Protein AF-A0A9P8I4Q7-F1 (afdb_monomer)

Mean predicted aligned error: 5.12 Å

Sequence (206 aa):
MGEQVRAVQLRRPNEGVLHLVLQRAVQRTVLQECYFQVPLQVLRPLYLDDVGTAYVYLLSPCGGVVGGDVYSVTVVVEAGARACLTTPSATKLYATSGAPAQQRLDITLHADAVLEYLPDQMIPFAQAAFHQQITVQLGAGACVLLMEVVAPGRLARGEAFAYGEYDSRLGIENASGGVLVRERTRLRPGWQQLDGPGLFEGYRYL

Radius of gyration: 18.89 Å; Cα contacts (8 Å, |Δi|>4): 568; chains: 1; bounding box: 54×48×54 Å

pLDDT: mean 93.21, std 11.04, range [40.06, 98.88]

Structure (mmCIF, N/CA/C/O backbone):
data_AF-A0A9P8I4Q7-F1
#
_entry.id   AF-A0A9P8I4Q7-F1
#
loop_
_atom_site.group_P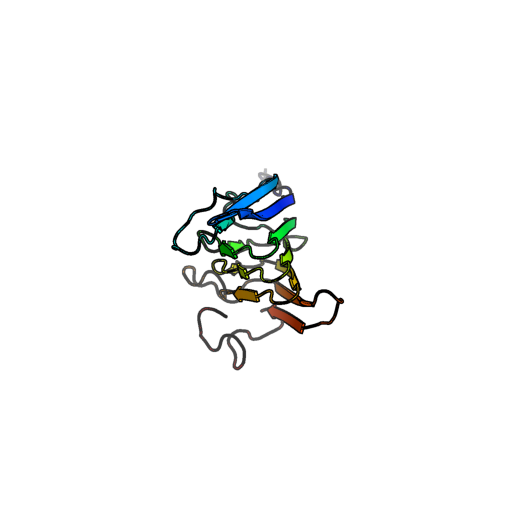DB
_atom_site.id
_atom_site.type_symbol
_atom_site.label_atom_id
_atom_site.label_alt_id
_atom_site.label_comp_id
_atom_site.label_asym_id
_atom_site.label_entity_id
_atom_site.label_seq_id
_atom_site.pdbx_PDB_ins_code
_atom_site.Cartn_x
_atom_site.Cartn_y
_atom_site.Cartn_z
_atom_site.occupancy
_atom_site.B_iso_or_equiv
_atom_site.auth_seq_id
_atom_site.auth_comp_id
_atom_site.auth_asym_id
_atom_site.auth_atom_id
_atom_site.pdbx_PDB_model_num
ATOM 1 N N . MET A 1 1 ? 28.728 27.480 -34.200 1.00 40.06 1 MET A N 1
ATOM 2 C CA . MET A 1 1 ? 28.605 27.934 -32.800 1.00 40.06 1 MET A CA 1
ATOM 3 C C . MET A 1 1 ? 27.472 27.123 -32.193 1.00 40.06 1 MET A C 1
ATOM 5 O O . MET A 1 1 ? 26.332 27.360 -32.554 1.00 40.06 1 MET A O 1
ATOM 9 N N . GLY A 1 2 ? 27.804 26.039 -31.484 1.00 41.69 2 GLY A N 1
ATOM 10 C CA . GLY A 1 2 ? 26.833 25.023 -31.065 1.00 41.69 2 GLY A CA 1
ATOM 11 C C . GLY A 1 2 ? 25.956 25.519 -29.920 1.00 41.69 2 GLY A C 1
ATOM 12 O O . GLY A 1 2 ? 26.480 25.997 -28.915 1.00 41.69 2 GLY A O 1
ATOM 13 N N . GLU A 1 3 ? 24.639 25.411 -30.082 1.00 42.97 3 GLU A N 1
ATOM 14 C CA . GLU A 1 3 ? 23.683 25.612 -28.996 1.00 42.97 3 GLU A CA 1
ATOM 15 C C . GLU A 1 3 ? 23.943 24.577 -27.898 1.00 42.97 3 GLU A C 1
ATOM 17 O O . GLU A 1 3 ? 23.824 23.369 -28.103 1.00 42.97 3 GLU A O 1
ATOM 22 N N . GLN A 1 4 ? 24.325 25.061 -26.717 1.00 47.00 4 GLN A N 1
ATOM 23 C CA . GLN A 1 4 ? 24.331 24.255 -25.507 1.00 47.00 4 GLN A CA 1
ATOM 24 C C . GLN A 1 4 ? 22.885 23.879 -25.178 1.00 47.00 4 GLN A C 1
ATOM 26 O O . GLN A 1 4 ? 22.068 24.735 -24.837 1.00 47.00 4 GLN A O 1
ATOM 31 N N . VAL A 1 5 ? 22.581 22.585 -25.262 1.00 55.03 5 VAL A N 1
ATOM 32 C CA . VAL A 1 5 ? 21.345 22.009 -24.730 1.00 55.03 5 VAL A CA 1
ATOM 33 C C . VAL A 1 5 ? 21.284 22.354 -23.242 1.00 55.03 5 VAL A C 1
ATOM 35 O O . VAL A 1 5 ? 22.110 21.892 -22.453 1.00 55.03 5 VAL A O 1
ATOM 38 N N . ARG A 1 6 ? 20.332 23.210 -22.854 1.00 45.38 6 ARG A N 1
ATOM 39 C CA . ARG A 1 6 ? 20.077 23.537 -21.447 1.00 45.38 6 ARG A CA 1
ATOM 40 C C . ARG A 1 6 ? 19.747 22.248 -20.699 1.00 45.38 6 ARG A C 1
ATOM 42 O O . ARG A 1 6 ? 18.770 21.578 -21.028 1.00 45.38 6 ARG A O 1
ATOM 49 N N . ALA A 1 7 ? 20.541 21.931 -19.679 1.00 51.81 7 ALA A N 1
ATOM 50 C CA . ALA A 1 7 ? 20.203 20.894 -18.717 1.00 51.81 7 ALA A CA 1
ATOM 51 C C . ALA A 1 7 ? 18.824 21.211 -18.119 1.00 51.81 7 ALA A C 1
ATOM 53 O O . ALA A 1 7 ? 18.616 22.279 -17.537 1.00 51.81 7 ALA A O 1
ATOM 54 N N . VAL A 1 8 ? 17.870 20.302 -18.319 1.00 53.47 8 VAL A N 1
ATOM 55 C CA . VAL A 1 8 ? 16.538 20.390 -17.720 1.00 53.47 8 VAL A CA 1
ATOM 56 C C . VAL A 1 8 ? 16.712 20.356 -16.205 1.00 53.47 8 VAL A C 1
ATOM 58 O O . VAL A 1 8 ? 17.411 19.494 -15.672 1.00 53.47 8 VAL A O 1
ATOM 61 N N . GLN A 1 9 ? 16.096 21.308 -15.509 1.00 48.59 9 GLN A N 1
ATOM 62 C CA . GLN A 1 9 ? 16.062 21.326 -14.052 1.00 48.59 9 GLN A CA 1
ATOM 63 C C . GLN A 1 9 ? 15.386 20.033 -13.572 1.00 48.59 9 GLN A C 1
ATOM 65 O O . GLN A 1 9 ? 14.201 19.820 -13.826 1.00 48.59 9 GLN A O 1
ATOM 70 N N . LEU A 1 10 ? 16.148 19.147 -12.924 1.00 60.06 10 LEU A N 1
ATOM 71 C CA . LEU A 1 10 ? 15.609 17.928 -12.325 1.00 60.06 10 LEU A CA 1
ATOM 72 C C . LEU A 1 10 ? 14.543 18.332 -11.293 1.00 60.06 10 LEU A C 1
ATOM 74 O O . LEU A 1 10 ? 14.803 19.168 -10.423 1.00 60.06 10 LEU A O 1
ATOM 78 N N . ARG A 1 11 ? 13.332 17.772 -11.419 1.00 71.56 11 ARG A N 1
ATOM 79 C CA . ARG A 1 11 ? 12.243 17.941 -10.443 1.00 71.56 11 ARG A CA 1
ATOM 80 C C . ARG A 1 11 ? 12.792 17.630 -9.048 1.00 71.56 11 ARG A C 1
ATOM 82 O O . ARG A 1 11 ? 13.443 16.603 -8.868 1.00 71.56 11 ARG A O 1
ATOM 89 N N . ARG A 1 12 ? 12.536 18.503 -8.068 1.00 75.00 12 ARG A N 1
ATOM 90 C CA . 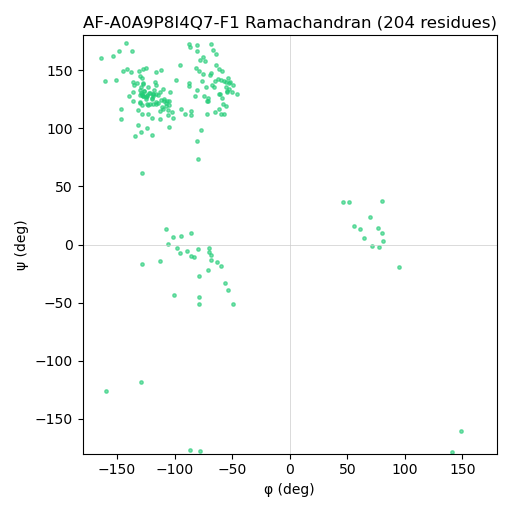ARG A 1 12 ? 12.864 18.192 -6.671 1.00 75.00 12 ARG A CA 1
ATOM 91 C C . ARG A 1 12 ? 11.992 17.022 -6.206 1.00 75.00 12 ARG A C 1
ATOM 93 O O . ARG A 1 12 ? 10.798 17.047 -6.508 1.00 75.00 12 ARG A O 1
ATOM 100 N N . PRO A 1 13 ? 12.559 16.033 -5.502 1.00 81.19 13 PRO A N 1
ATOM 101 C CA . PRO A 1 13 ? 11.767 14.986 -4.884 1.00 81.19 13 PRO A CA 1
ATOM 102 C C . PRO A 1 13 ? 10.644 15.552 -4.023 1.00 81.19 13 PRO A C 1
ATOM 104 O O . PRO A 1 13 ? 10.834 16.545 -3.318 1.00 81.19 13 PRO A O 1
ATOM 107 N N . ASN A 1 14 ? 9.481 14.920 -4.094 1.00 87.62 14 ASN A N 1
ATOM 108 C CA . ASN A 1 14 ? 8.361 15.237 -3.230 1.00 87.62 14 ASN A CA 1
ATOM 109 C C . ASN A 1 14 ? 8.452 14.437 -1.932 1.00 87.62 14 ASN A C 1
ATOM 111 O O . ASN A 1 14 ? 8.676 13.227 -1.959 1.00 87.62 14 ASN A O 1
ATOM 115 N N . GLU A 1 15 ? 8.147 15.098 -0.823 1.00 93.44 15 GLU A N 1
ATOM 116 C CA . GLU A 1 15 ? 7.864 14.447 0.452 1.00 93.44 15 GLU A CA 1
ATOM 117 C C . GLU A 1 15 ? 6.361 14.517 0.705 1.00 93.44 15 GLU A C 1
ATOM 119 O O . GLU A 1 15 ? 5.793 15.604 0.821 1.00 93.44 15 GLU A O 1
ATOM 124 N N . GLY A 1 16 ? 5.710 13.359 0.736 1.00 94.69 16 GLY A N 1
ATOM 125 C CA . GLY A 1 16 ? 4.277 13.233 0.981 1.00 94.69 16 GLY A CA 1
ATOM 126 C C . GLY A 1 16 ? 4.029 12.597 2.337 1.00 94.69 16 GLY A C 1
ATOM 127 O O . GLY A 1 16 ? 4.637 11.578 2.658 1.00 94.69 16 GLY A O 1
ATOM 128 N N . VAL A 1 17 ? 3.112 13.162 3.116 1.00 96.88 17 VAL A N 1
ATOM 129 C CA . VAL A 1 17 ? 2.713 12.600 4.412 1.00 96.88 17 VAL A CA 1
ATOM 130 C C . VAL A 1 17 ? 1.203 12.470 4.443 1.00 96.88 17 VAL A C 1
ATOM 132 O O . VAL A 1 17 ? 0.500 13.370 3.994 1.00 96.88 17 VAL A O 1
ATOM 135 N N . LEU A 1 18 ? 0.697 11.364 4.967 1.00 97.50 18 LEU A N 1
ATOM 136 C CA . LEU A 1 18 ? -0.720 11.158 5.205 1.00 97.50 18 LEU A CA 1
ATOM 137 C C . LEU A 1 18 ? -0.903 10.462 6.547 1.00 97.50 18 LEU A C 1
ATOM 139 O O . LEU A 1 18 ? -0.303 9.422 6.783 1.00 97.50 18 LEU A O 1
ATOM 143 N N . HIS A 1 19 ? -1.738 11.022 7.410 1.00 98.44 19 HIS A N 1
ATOM 144 C CA . HIS A 1 19 ? -2.085 10.447 8.699 1.00 98.44 19 HIS A CA 1
ATOM 145 C C . HIS A 1 19 ? -3.602 10.443 8.855 1.00 98.44 19 HIS A C 1
ATOM 147 O O . HIS A 1 19 ? -4.240 11.496 8.761 1.00 98.44 19 HIS A O 1
ATOM 153 N N . LEU A 1 20 ? -4.167 9.257 9.068 1.00 98.56 20 LEU A N 1
ATOM 154 C CA . LEU A 1 20 ? -5.601 9.031 9.187 1.00 98.56 20 LEU A CA 1
ATOM 155 C C . LEU A 1 20 ? -5.903 8.286 10.485 1.00 98.56 20 LEU A C 1
ATOM 157 O O . LEU A 1 20 ? -5.307 7.240 10.738 1.00 98.56 20 LEU A O 1
ATOM 161 N N . VAL A 1 21 ? -6.887 8.774 11.238 1.00 98.75 21 VAL A N 1
ATOM 162 C CA . VAL A 1 21 ? -7.496 8.044 12.358 1.00 98.75 21 VAL A CA 1
ATOM 163 C C . VAL A 1 21 ? -8.973 7.843 12.051 1.00 98.75 21 VAL A C 1
ATOM 165 O O . VAL A 1 21 ? -9.721 8.800 11.838 1.00 98.75 21 VAL A O 1
ATOM 168 N N . LEU A 1 22 ? -9.392 6.584 11.998 1.00 98.75 22 LEU A N 1
ATOM 169 C CA . LEU A 1 22 ? -10.743 6.150 11.662 1.00 98.75 22 LEU A CA 1
ATOM 170 C C . LEU A 1 22 ? -11.405 5.578 12.911 1.00 98.75 22 LEU A C 1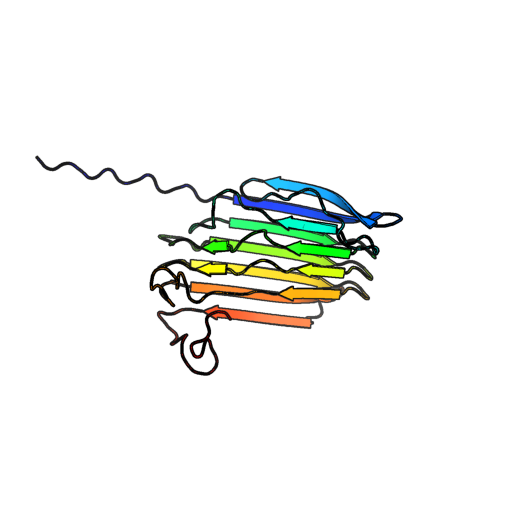
ATOM 172 O O . LEU A 1 22 ? -10.953 4.571 13.448 1.00 98.75 22 LEU A O 1
ATOM 176 N N . GLN A 1 23 ? -12.498 6.197 13.353 1.00 98.62 23 GLN A N 1
ATOM 177 C CA . GLN A 1 23 ? -13.159 5.854 14.610 1.00 98.62 23 GLN A CA 1
ATOM 178 C C . GLN A 1 23 ? -14.577 5.347 14.398 1.00 98.62 23 GLN A C 1
ATOM 180 O O . GLN A 1 23 ? -15.325 5.892 13.588 1.00 98.62 23 GLN A O 1
ATOM 185 N N . ARG A 1 24 ? -14.988 4.324 15.156 1.00 97.94 24 ARG A N 1
ATOM 186 C CA . ARG A 1 24 ? -16.385 3.887 15.188 1.00 97.94 24 ARG A CA 1
ATOM 187 C C . ARG A 1 24 ? -17.230 4.916 15.945 1.00 97.94 24 ARG A C 1
ATOM 189 O O . ARG A 1 24 ? -17.107 5.063 17.156 1.00 97.94 24 ARG A O 1
ATOM 196 N N . ALA A 1 25 ? -18.111 5.605 15.228 1.00 95.38 25 ALA A N 1
ATOM 197 C CA . ALA A 1 25 ? -19.240 6.321 15.813 1.00 95.38 25 ALA A CA 1
ATOM 198 C C . ALA A 1 25 ? -20.443 5.368 15.965 1.00 95.38 25 ALA A C 1
ATOM 200 O O . ALA A 1 25 ? -20.360 4.186 15.635 1.00 95.38 25 ALA A O 1
ATOM 201 N N . VAL A 1 26 ? -21.587 5.880 16.433 1.00 91.50 26 VAL A N 1
ATOM 202 C CA . VAL A 1 26 ? -22.774 5.065 16.771 1.00 91.50 26 VAL A CA 1
ATOM 203 C C . VAL A 1 26 ? -23.160 4.088 15.649 1.00 91.50 26 VAL A C 1
ATOM 205 O O . VAL A 1 26 ? -23.296 2.892 15.890 1.00 91.50 26 VAL A O 1
ATOM 208 N N . GLN A 1 27 ? -23.298 4.575 14.412 1.00 92.88 27 GLN A N 1
ATOM 209 C CA . GLN A 1 27 ? -23.776 3.756 13.288 1.00 92.88 27 GLN A CA 1
ATOM 210 C C . GLN A 1 27 ? -22.735 3.489 12.197 1.00 92.88 27 GLN A C 1
ATOM 212 O O . GLN A 1 27 ? -22.941 2.603 11.374 1.00 92.88 27 GLN A O 1
ATOM 217 N N . ARG A 1 28 ? -21.616 4.217 12.181 1.00 97.25 28 ARG A N 1
ATOM 218 C CA . ARG A 1 28 ? -20.612 4.129 11.113 1.00 97.25 28 ARG A CA 1
ATOM 219 C C . ARG A 1 28 ? -19.231 4.510 11.604 1.00 97.25 28 ARG A C 1
ATOM 221 O O . ARG A 1 28 ? -19.100 5.188 12.620 1.00 97.25 28 ARG A O 1
ATOM 228 N N . THR A 1 29 ? -18.212 4.125 10.860 1.00 98.56 29 THR A N 1
ATOM 229 C CA . THR A 1 29 ? -16.865 4.653 11.036 1.00 98.56 29 THR A CA 1
ATOM 230 C C . THR A 1 29 ? -16.769 6.054 10.451 1.00 98.56 29 THR A C 1
ATOM 232 O O . THR A 1 29 ? -17.365 6.340 9.425 1.00 98.56 29 THR A O 1
ATOM 235 N N . VAL A 1 30 ? -16.051 6.954 11.105 1.00 98.12 30 VAL A N 1
ATOM 236 C CA . VAL A 1 30 ? -15.817 8.322 10.638 1.00 98.12 30 VAL A CA 1
ATOM 237 C C . VAL A 1 30 ? -14.321 8.591 10.576 1.00 98.12 30 VAL A C 1
ATOM 239 O O . VAL A 1 30 ? -13.549 8.004 11.332 1.00 98.12 30 VAL A O 1
ATOM 242 N N . LEU A 1 31 ? -13.912 9.485 9.677 1.00 97.69 31 LEU A N 1
ATOM 243 C CA . LEU A 1 31 ? -12.550 10.009 9.653 1.00 97.69 31 LEU A CA 1
ATOM 244 C C . LEU A 1 31 ? -12.421 11.053 10.767 1.00 97.69 31 LEU A C 1
ATOM 246 O O . LEU A 1 31 ? -12.889 12.180 10.609 1.00 97.69 31 LEU A O 1
ATOM 250 N N . GLN A 1 32 ? -11.867 10.629 11.899 1.00 97.56 32 GLN A N 1
ATOM 251 C CA . GLN A 1 32 ? -11.739 11.425 13.117 1.00 97.56 32 GLN A CA 1
ATOM 252 C C . GLN A 1 32 ? -10.571 12.406 13.011 1.00 97.56 32 GLN A C 1
ATOM 254 O O . GLN A 1 32 ? -10.728 13.588 13.311 1.00 97.56 32 GLN A O 1
ATOM 259 N N . GLU A 1 33 ? -9.424 11.930 12.526 1.00 97.81 33 GLU A N 1
ATOM 260 C CA . GLU A 1 33 ? -8.248 12.761 12.273 1.00 97.81 33 GLU A CA 1
ATOM 261 C C . GLU A 1 33 ? -7.763 12.560 10.843 1.00 97.81 33 GLU A C 1
ATOM 263 O O . GLU A 1 33 ? -7.746 11.445 10.320 1.00 97.81 33 GLU A O 1
ATOM 268 N N . CYS A 1 34 ? -7.382 13.661 10.204 1.00 97.38 34 CYS A N 1
ATOM 269 C CA . CYS A 1 34 ? -6.845 13.665 8.856 1.00 97.38 34 CYS A CA 1
ATOM 270 C C . CYS A 1 34 ? -5.812 14.778 8.738 1.00 97.38 34 CYS A C 1
ATOM 272 O O . CYS A 1 34 ? -6.160 15.959 8.670 1.00 97.38 34 CYS A O 1
ATOM 274 N N . TYR A 1 35 ? -4.548 14.392 8.663 1.00 97.06 35 TYR A N 1
ATOM 275 C CA . TYR A 1 35 ? -3.457 15.280 8.299 1.00 97.06 35 TYR A CA 1
ATOM 276 C C . TYR A 1 35 ? -2.851 14.801 6.989 1.00 97.06 35 TYR A C 1
ATOM 278 O O . TYR A 1 35 ? -2.633 13.606 6.801 1.00 97.06 35 TYR A O 1
ATOM 286 N N . PHE A 1 36 ? -2.559 15.726 6.082 1.00 95.38 36 PHE A N 1
ATOM 287 C CA . PHE A 1 36 ? -1.830 15.393 4.872 1.00 95.38 36 PHE A CA 1
ATOM 288 C C . PHE A 1 36 ? -0.896 16.520 4.441 1.00 95.38 36 PHE A C 1
ATOM 290 O O . PHE A 1 36 ? -1.181 17.704 4.620 1.00 95.38 36 PHE A O 1
ATOM 297 N N . GLN A 1 37 ? 0.201 16.120 3.814 1.00 94.19 37 GLN A N 1
ATOM 298 C CA . GLN A 1 37 ? 1.123 16.962 3.079 1.00 94.19 37 GLN A CA 1
ATOM 299 C C . GLN A 1 37 ? 1.137 16.490 1.627 1.00 94.19 37 GLN A C 1
ATOM 301 O O . GLN A 1 37 ? 1.323 15.303 1.337 1.00 94.19 37 GLN A O 1
ATOM 306 N N . VAL A 1 38 ? 0.963 17.443 0.711 1.00 89.75 38 VAL A N 1
ATOM 307 C CA . VAL A 1 38 ? 0.998 17.172 -0.726 1.00 89.75 38 VAL A CA 1
ATOM 308 C C . VAL A 1 38 ? 2.313 16.482 -1.112 1.00 89.75 38 VAL A C 1
ATOM 310 O O . VAL A 1 38 ? 3.367 16.861 -0.614 1.00 89.75 38 VAL A O 1
ATOM 313 N N . PRO A 1 39 ? 2.275 15.488 -2.009 1.00 91.81 39 PRO A N 1
ATOM 314 C CA . PRO A 1 39 ? 1.173 15.199 -2.923 1.00 91.81 39 PRO A CA 1
ATOM 315 C C . PRO A 1 39 ? 0.095 14.256 -2.380 1.00 91.81 39 PRO A C 1
ATOM 317 O O . PRO A 1 39 ? -0.913 14.087 -3.053 1.00 91.81 39 PRO A O 1
ATOM 320 N N . LEU A 1 40 ? 0.253 13.667 -1.196 1.00 94.31 40 LEU A N 1
ATOM 321 C CA . LEU A 1 40 ? -0.763 12.758 -0.666 1.00 94.31 40 LEU A CA 1
ATOM 322 C C . LEU A 1 40 ? -1.999 13.526 -0.199 1.00 94.31 40 LEU A C 1
ATOM 324 O O . LEU A 1 40 ? -1.886 14.561 0.457 1.00 94.31 40 LEU A O 1
ATOM 328 N N . GLN A 1 41 ? -3.178 13.022 -0.553 1.00 94.06 41 GLN A N 1
ATOM 329 C CA . GLN A 1 41 ? -4.475 13.560 -0.141 1.00 94.06 41 GLN A CA 1
ATOM 330 C C . GLN A 1 41 ? -5.506 12.432 -0.028 1.00 94.06 41 GLN A C 1
ATOM 332 O O . GLN A 1 41 ? -5.298 11.331 -0.542 1.00 94.06 41 GLN A O 1
ATOM 337 N N . VAL A 1 42 ? -6.644 12.727 0.600 1.00 95.12 42 VAL A N 1
ATOM 338 C CA . VAL A 1 42 ? -7.797 11.823 0.673 1.00 95.12 42 VAL A CA 1
ATOM 339 C C . VAL A 1 42 ? -9.088 12.528 0.300 1.00 95.12 42 VAL A C 1
ATOM 341 O O . VAL A 1 42 ? -9.256 13.724 0.544 1.00 95.12 42 VAL A O 1
ATOM 344 N N . LEU A 1 43 ? -10.025 11.772 -0.268 1.00 92.56 43 LEU A N 1
ATOM 345 C CA . LEU A 1 43 ? -11.414 12.213 -0.367 1.00 92.56 43 LEU A CA 1
ATOM 346 C C . LEU A 1 43 ? -12.133 12.032 0.969 1.00 92.56 43 LEU A C 1
ATOM 348 O O . LEU A 1 43 ? -11.745 11.220 1.811 1.00 92.56 43 LEU A O 1
ATOM 352 N N . ARG A 1 44 ? -13.231 12.775 1.144 1.00 93.25 44 ARG A N 1
ATOM 353 C CA . ARG A 1 44 ? -14.155 12.516 2.251 1.00 93.25 44 ARG A CA 1
ATOM 354 C C . ARG A 1 44 ? -14.647 11.063 2.178 1.00 93.25 44 ARG A C 1
ATOM 356 O O . ARG A 1 44 ? -14.932 10.608 1.069 1.00 93.25 44 ARG A O 1
ATOM 363 N N . PRO A 1 45 ? -14.793 10.370 3.323 1.00 97.06 45 PRO A N 1
ATOM 364 C CA . PRO A 1 45 ? -15.291 9.0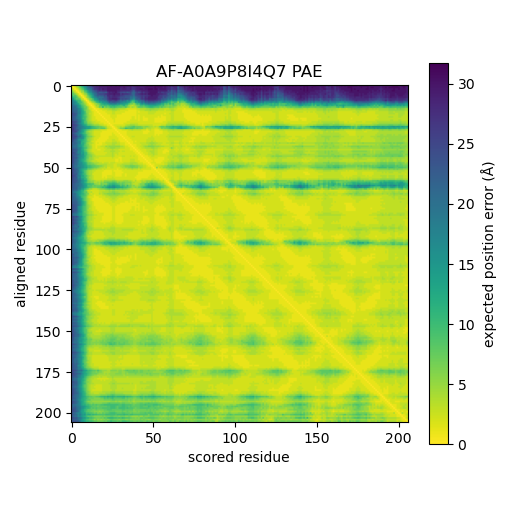04 3.331 1.00 97.06 45 PRO A CA 1
ATOM 365 C C . PRO A 1 45 ? -16.651 8.879 2.645 1.00 97.06 45 PRO A C 1
ATOM 367 O O . PRO A 1 45 ? -17.559 9.678 2.902 1.00 97.06 45 PRO A O 1
ATOM 370 N N . LEU A 1 46 ? -16.786 7.855 1.810 1.00 97.56 46 LEU A N 1
ATOM 371 C CA . LEU A 1 46 ? -18.061 7.402 1.266 1.00 97.56 46 LEU A CA 1
ATOM 372 C C . LEU A 1 46 ? -18.600 6.254 2.126 1.00 97.56 46 LEU A C 1
ATOM 374 O O . LEU A 1 46 ? -17.834 5.541 2.771 1.00 97.56 46 LEU A O 1
ATOM 378 N N . TYR A 1 47 ? -19.918 6.077 2.125 1.00 97.19 47 TYR A N 1
ATOM 379 C CA . TYR A 1 47 ? -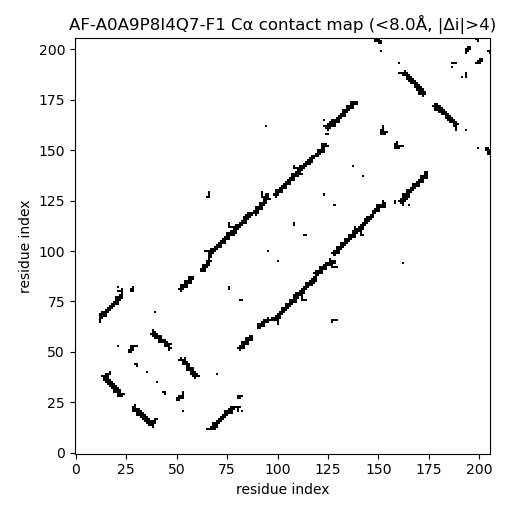20.607 5.014 2.858 1.00 97.19 47 TYR A CA 1
ATOM 380 C C . TYR A 1 47 ? -21.439 4.231 1.855 1.00 97.19 47 TYR A C 1
ATOM 382 O O . TYR A 1 47 ? -22.477 4.715 1.405 1.00 97.19 47 TYR A O 1
ATOM 390 N N . LEU A 1 48 ? -20.912 3.083 1.436 1.00 95.56 48 LEU A N 1
ATOM 391 C CA . LEU A 1 48 ? -21.456 2.289 0.330 1.00 95.56 48 LEU A CA 1
ATOM 392 C C . LEU A 1 48 ? -22.183 1.024 0.811 1.00 95.56 48 LEU A C 1
ATOM 394 O O . LEU A 1 48 ? -22.682 0.259 -0.008 1.00 95.56 48 LEU A O 1
ATOM 398 N N . ASP A 1 49 ? -22.241 0.813 2.126 1.00 94.94 49 ASP A N 1
ATOM 399 C CA . ASP A 1 49 ? -22.886 -0.326 2.770 1.00 94.94 49 ASP A CA 1
ATOM 400 C C . ASP A 1 49 ? -23.709 0.101 3.995 1.00 94.94 49 ASP A C 1
ATOM 402 O O . ASP A 1 49 ? -23.574 1.213 4.512 1.00 94.94 49 ASP A O 1
ATOM 406 N N . ASP A 1 50 ? -24.548 -0.818 4.474 1.00 93.31 50 ASP A N 1
ATOM 407 C CA . ASP A 1 50 ? -25.439 -0.593 5.618 1.00 93.31 50 ASP A CA 1
ATOM 408 C C . ASP A 1 50 ? -24.749 -0.798 6.979 1.00 93.31 50 ASP A C 1
ATOM 410 O O . ASP A 1 50 ? -25.302 -0.455 8.024 1.00 93.31 50 ASP A O 1
ATOM 414 N N . VAL A 1 51 ? -23.532 -1.357 6.998 1.00 92.50 51 VAL A N 1
ATOM 415 C CA . VAL A 1 51 ? -22.760 -1.590 8.237 1.00 92.50 51 VAL A CA 1
ATOM 416 C C . VAL A 1 51 ? -21.939 -0.365 8.656 1.00 92.50 51 VAL A C 1
ATOM 418 O O . VAL A 1 51 ? -21.413 -0.302 9.778 1.00 92.50 51 VAL A O 1
ATOM 421 N N . GLY A 1 52 ? -21.867 0.638 7.779 1.00 96.69 52 GLY A N 1
ATOM 422 C CA . GLY A 1 52 ? -21.239 1.921 8.037 1.00 96.69 52 GLY A CA 1
ATOM 423 C C . GLY A 1 52 ? -19.720 1.877 7.902 1.00 96.69 52 GLY A C 1
ATOM 424 O O . GLY A 1 52 ? -19.030 2.525 8.691 1.00 96.69 52 GLY A O 1
ATOM 425 N N . THR A 1 53 ? -19.195 1.119 6.939 1.00 98.19 53 THR A N 1
ATOM 426 C CA . THR A 1 53 ? -17.768 1.138 6.583 1.00 98.19 53 THR A CA 1
ATOM 427 C C . THR A 1 53 ? -17.401 2.485 5.961 1.00 98.19 53 THR A C 1
ATOM 429 O O . THR A 1 53 ? -18.134 3.019 5.126 1.00 98.19 53 THR A O 1
ATOM 432 N N . ALA A 1 54 ? -16.255 3.044 6.349 1.00 98.50 54 ALA A N 1
ATOM 433 C CA . ALA A 1 54 ? -15.707 4.241 5.717 1.00 98.50 54 ALA A CA 1
ATOM 434 C C . ALA A 1 54 ? -14.865 3.862 4.487 1.00 98.50 54 ALA A C 1
ATOM 436 O O . ALA A 1 54 ? -13.782 3.299 4.635 1.00 98.50 54 ALA A O 1
ATOM 437 N N . TYR A 1 55 ? -15.332 4.198 3.283 1.00 98.31 55 TYR A N 1
ATOM 438 C CA . TYR A 1 55 ? -14.580 4.013 2.038 1.00 98.31 55 TYR A CA 1
ATOM 439 C C . TYR A 1 55 ? -13.763 5.275 1.747 1.00 98.31 55 TYR A C 1
ATOM 441 O O . TYR A 1 55 ? -14.327 6.341 1.485 1.00 98.31 55 TYR A O 1
ATOM 449 N N . VAL A 1 56 ? -12.438 5.173 1.823 1.00 97.81 56 VAL A N 1
ATOM 450 C CA . VAL A 1 56 ? -11.494 6.290 1.711 1.00 97.81 56 VAL A CA 1
ATOM 451 C C . VAL A 1 56 ? -10.614 6.101 0.480 1.00 97.81 56 VAL A C 1
ATOM 453 O O . VAL A 1 56 ? -9.900 5.111 0.348 1.00 97.81 56 VAL A O 1
ATOM 456 N N . TYR A 1 57 ? -10.637 7.092 -0.410 1.00 96.50 57 TYR A N 1
ATOM 457 C CA . TYR A 1 57 ? -9.799 7.106 -1.606 1.00 96.50 57 TYR A CA 1
ATOM 458 C C . TYR A 1 57 ? -8.513 7.880 -1.331 1.00 96.50 57 TYR A C 1
ATOM 460 O O . TYR A 1 57 ? -8.562 9.087 -1.081 1.00 96.50 57 TYR A O 1
ATOM 468 N N . LEU A 1 58 ? -7.380 7.182 -1.399 1.00 94.00 58 LEU A N 1
ATOM 469 C CA . LEU A 1 58 ? -6.036 7.745 -1.345 1.00 94.00 58 LEU A CA 1
ATOM 470 C C . LEU A 1 58 ? -5.658 8.302 -2.722 1.00 94.00 58 LEU A C 1
ATOM 472 O O . LEU A 1 58 ? -5.841 7.647 -3.750 1.00 94.00 58 LEU A O 1
ATOM 476 N N . LEU A 1 59 ? -5.129 9.523 -2.748 1.00 90.62 59 LEU A N 1
ATOM 477 C CA . LEU A 1 59 ? -4.857 10.268 -3.972 1.00 90.62 59 LEU A CA 1
ATOM 478 C C . LEU A 1 59 ? -3.434 10.822 -3.990 1.00 90.62 59 LEU A C 1
ATOM 480 O O . LEU A 1 59 ? -2.930 11.309 -2.979 1.00 90.62 59 LEU A O 1
ATOM 484 N N . SER A 1 60 ? -2.841 10.848 -5.185 1.00 86.00 60 SER A N 1
ATOM 485 C CA . SER A 1 60 ? -1.689 11.689 -5.515 1.00 86.00 60 SER A CA 1
ATOM 486 C C . SER A 1 60 ? -1.965 12.406 -6.844 1.00 86.00 60 SER A C 1
ATOM 488 O O . SER A 1 60 ? -1.874 11.791 -7.912 1.00 86.00 60 SER A O 1
ATOM 490 N N . PRO A 1 61 ? -2.317 13.706 -6.831 1.00 79.25 61 PRO A N 1
ATOM 491 C CA . PRO A 1 61 ? -2.684 14.441 -8.038 1.00 79.25 61 PRO A CA 1
ATOM 492 C C . PRO A 1 61 ? -1.483 14.698 -8.963 1.00 79.25 61 PRO A C 1
ATOM 494 O O . PRO A 1 61 ? -1.663 15.161 -10.085 1.00 79.25 61 PRO A O 1
ATOM 497 N N . CYS A 1 62 ? -0.257 14.362 -8.542 1.00 75.06 62 CYS A N 1
ATOM 498 C CA . CYS A 1 62 ? 0.953 14.500 -9.356 1.00 75.06 62 CYS A CA 1
ATOM 499 C C . CYS A 1 62 ? 1.040 13.519 -10.538 1.00 75.06 62 CYS A C 1
ATOM 501 O O . CYS A 1 62 ? 1.988 13.596 -11.317 1.00 75.06 62 CYS A O 1
ATOM 503 N N . GLY A 1 63 ? 0.075 12.608 -10.703 1.00 77.44 63 GLY A N 1
ATOM 504 C CA . GLY A 1 63 ? 0.006 11.718 -11.866 1.00 77.44 63 GLY A CA 1
ATOM 505 C C . GLY A 1 63 ? 0.997 10.549 -11.832 1.00 77.44 63 GLY A C 1
ATOM 506 O O . GLY A 1 63 ? 1.205 9.909 -12.866 1.00 77.44 63 GLY A O 1
ATOM 507 N N . GLY A 1 64 ? 1.597 10.280 -10.668 1.00 89.62 64 GLY A N 1
ATOM 508 C CA . GLY A 1 64 ? 2.448 9.131 -10.349 1.00 89.62 64 GLY A CA 1
ATOM 509 C C . GLY A 1 64 ? 3.646 9.505 -9.470 1.00 89.62 64 GLY A C 1
ATOM 510 O O . GLY A 1 64 ? 3.797 10.658 -9.066 1.00 89.62 64 GLY A O 1
ATOM 511 N N . VAL A 1 65 ? 4.480 8.512 -9.175 1.00 94.06 65 VAL A N 1
ATOM 512 C CA . VAL A 1 65 ? 5.634 8.604 -8.271 1.00 94.06 65 VAL A CA 1
ATOM 513 C C . VAL A 1 65 ? 6.915 8.669 -9.092 1.00 94.06 65 VAL A C 1
ATOM 515 O O . VAL A 1 65 ? 7.098 7.864 -10.005 1.00 94.06 65 VAL A O 1
ATOM 518 N N . VAL A 1 66 ? 7.801 9.618 -8.799 1.00 93.56 66 VAL A N 1
ATOM 519 C CA . VAL A 1 66 ? 9.066 9.801 -9.534 1.00 93.56 66 VAL A CA 1
ATOM 520 C C . VAL A 1 66 ? 10.244 9.452 -8.633 1.00 93.56 66 VAL A C 1
ATOM 522 O O . VAL A 1 66 ? 10.159 9.625 -7.420 1.00 93.56 66 VAL A O 1
ATOM 525 N N . GLY A 1 67 ? 11.347 8.980 -9.223 1.00 93.25 67 GLY A N 1
ATOM 526 C CA . GLY A 1 67 ? 12.575 8.666 -8.495 1.00 93.25 67 GLY A CA 1
ATOM 527 C C . GLY A 1 67 ? 12.987 9.762 -7.506 1.00 93.25 67 GLY A C 1
ATOM 528 O O . GLY A 1 67 ? 13.062 10.939 -7.861 1.00 93.25 67 GLY A O 1
ATOM 529 N N . GLY A 1 68 ? 13.244 9.347 -6.268 1.00 94.06 68 GLY A N 1
ATOM 530 C CA . GLY A 1 68 ? 13.587 10.201 -5.138 1.00 94.06 68 GLY A CA 1
ATOM 531 C C . GLY A 1 68 ? 12.401 10.597 -4.258 1.00 94.06 68 GLY A C 1
ATOM 532 O O . GLY A 1 68 ? 12.650 10.979 -3.120 1.00 94.06 68 GLY A O 1
ATOM 533 N N . ASP A 1 69 ? 11.151 10.506 -4.735 1.00 95.25 69 ASP A N 1
ATOM 534 C CA . ASP A 1 69 ? 9.968 10.823 -3.920 1.00 95.25 69 ASP A CA 1
ATOM 535 C C . ASP A 1 69 ? 9.901 9.921 -2.676 1.00 95.25 69 ASP A C 1
ATOM 537 O O . ASP A 1 69 ? 10.193 8.727 -2.758 1.00 95.25 69 ASP A O 1
ATOM 541 N N . VAL A 1 70 ? 9.486 10.481 -1.538 1.00 96.06 70 VAL A N 1
ATOM 542 C CA . VAL A 1 70 ? 9.359 9.764 -0.260 1.00 96.06 70 VAL A CA 1
ATOM 543 C C . VAL A 1 70 ? 7.975 10.000 0.322 1.00 96.06 70 VAL A C 1
ATOM 545 O O . VAL A 1 70 ? 7.640 11.113 0.727 1.00 96.06 70 VAL A O 1
ATOM 548 N N . TYR A 1 71 ? 7.160 8.950 0.369 1.00 96.94 71 TYR A N 1
ATOM 549 C CA . TYR A 1 71 ? 5.785 8.996 0.859 1.00 96.94 71 TYR A CA 1
ATOM 550 C C . TYR A 1 71 ? 5.643 8.196 2.152 1.00 96.94 71 TYR A C 1
ATOM 552 O O . TYR A 1 71 ? 6.085 7.053 2.231 1.00 96.94 71 TYR A O 1
ATOM 560 N N . SER A 1 72 ? 5.015 8.795 3.161 1.00 97.75 72 SER A N 1
ATOM 561 C CA . SER A 1 72 ? 4.721 8.162 4.449 1.00 97.75 72 SER A CA 1
ATOM 562 C C . SER A 1 72 ? 3.226 8.225 4.726 1.00 97.75 72 SER A C 1
ATOM 564 O O . SER A 1 72 ? 2.646 9.307 4.793 1.00 97.75 72 SER A O 1
ATOM 566 N N . VAL A 1 73 ? 2.603 7.063 4.880 1.00 98.12 73 VAL A N 1
ATOM 567 C CA . VAL A 1 73 ? 1.177 6.904 5.143 1.00 98.12 73 VAL A CA 1
ATOM 568 C C . VAL A 1 73 ? 1.011 6.183 6.472 1.00 98.12 73 VAL A C 1
ATOM 570 O O . VAL A 1 73 ? 1.530 5.088 6.659 1.00 98.12 73 VAL A O 1
ATOM 573 N N . THR A 1 74 ? 0.263 6.781 7.387 1.00 98.75 74 THR A N 1
ATOM 574 C CA . THR A 1 74 ? -0.119 6.187 8.663 1.00 98.75 74 THR A CA 1
ATOM 575 C C . THR A 1 74 ? -1.632 6.080 8.727 1.00 98.75 74 THR A C 1
ATOM 577 O O . THR A 1 74 ? -2.340 7.065 8.508 1.00 98.75 74 THR A O 1
ATOM 580 N N . VAL A 1 75 ? -2.126 4.887 9.038 1.00 98.75 75 VAL A N 1
ATOM 581 C CA . VAL A 1 75 ? -3.555 4.602 9.160 1.00 98.75 75 VAL A CA 1
ATOM 582 C C . VAL A 1 75 ? -3.803 3.932 10.498 1.00 98.75 75 VAL A C 1
ATOM 584 O O . VAL A 1 75 ? -3.285 2.852 10.765 1.00 98.75 75 VAL A O 1
ATOM 587 N N . VAL A 1 76 ? -4.630 4.553 11.327 1.00 98.88 76 VAL A N 1
ATOM 588 C CA . VAL A 1 76 ? -5.116 3.970 12.575 1.00 98.88 76 VAL A CA 1
ATOM 589 C C . VAL A 1 76 ? -6.604 3.703 12.426 1.00 98.88 76 VAL A C 1
ATOM 591 O O . VAL A 1 76 ? -7.376 4.603 12.093 1.00 98.88 76 VAL A O 1
ATOM 594 N N . VAL A 1 77 ? -7.011 2.460 12.656 1.00 98.88 77 VAL A N 1
ATOM 595 C CA . VAL A 1 77 ? -8.417 2.058 12.697 1.00 98.88 77 VAL A CA 1
ATOM 596 C C . VAL A 1 77 ? -8.730 1.658 14.131 1.00 98.88 77 VAL A C 1
ATOM 598 O O . VAL A 1 77 ? -8.249 0.640 14.632 1.00 98.88 77 VAL A O 1
ATOM 601 N N . GLU A 1 78 ? -9.494 2.510 14.803 1.00 98.81 78 GLU A N 1
ATOM 602 C CA . GLU A 1 78 ? -9.858 2.361 16.210 1.00 98.81 78 GLU A CA 1
ATOM 603 C C . GLU A 1 78 ? -10.767 1.155 16.448 1.00 98.81 78 GLU A C 1
ATOM 605 O O . GLU A 1 78 ? -11.321 0.560 15.520 1.00 98.81 78 GLU A O 1
ATOM 610 N N . ALA A 1 79 ? -10.938 0.800 17.722 1.00 98.50 79 ALA A N 1
ATOM 611 C CA . ALA A 1 79 ? -11.659 -0.405 18.107 1.00 98.50 79 ALA A CA 1
ATOM 612 C C . ALA A 1 79 ? -13.072 -0.468 17.492 1.00 98.50 79 ALA A C 1
ATOM 614 O O . ALA A 1 79 ? -13.836 0.502 17.533 1.00 98.50 79 ALA A O 1
ATOM 615 N N . GLY A 1 80 ? -13.408 -1.616 16.896 1.00 98.31 80 GLY A N 1
ATOM 616 C CA . GLY A 1 80 ? -14.684 -1.866 16.220 1.00 98.31 80 GLY A CA 1
ATOM 617 C C . GLY A 1 80 ? -14.955 -1.017 14.968 1.00 98.31 80 GLY A C 1
ATOM 618 O O . GLY A 1 80 ? -16.062 -1.071 14.421 1.00 98.31 80 GLY A O 1
ATOM 619 N N . ALA A 1 81 ? -14.001 -0.201 14.507 1.00 98.69 81 ALA A N 1
ATOM 620 C CA . ALA A 1 81 ? -14.147 0.569 13.278 1.00 98.69 81 ALA A CA 1
ATOM 621 C C . ALA A 1 81 ? -13.891 -0.303 12.040 1.00 98.69 81 ALA A C 1
ATOM 623 O O . ALA A 1 81 ? -13.116 -1.256 12.072 1.00 98.69 81 ALA A O 1
ATOM 624 N N . ARG A 1 82 ? -14.560 0.033 10.933 1.00 98.69 82 ARG A N 1
ATOM 625 C CA . ARG A 1 82 ? -14.446 -0.658 9.647 1.00 98.69 82 ARG A CA 1
ATOM 626 C C . ARG A 1 82 ? -14.131 0.350 8.552 1.00 98.69 82 ARG A C 1
ATOM 628 O O . ARG A 1 82 ? -14.847 1.346 8.407 1.00 98.69 82 ARG A O 1
ATOM 635 N N . ALA A 1 83 ? -13.088 0.093 7.776 1.00 98.62 83 ALA A N 1
ATOM 636 C CA . ALA A 1 83 ? -12.694 0.962 6.678 1.00 98.62 83 ALA A CA 1
ATOM 637 C C . ALA A 1 83 ? -12.219 0.176 5.456 1.00 98.62 83 ALA A C 1
ATOM 639 O O . ALA A 1 83 ? -11.657 -0.909 5.577 1.00 98.62 83 ALA A O 1
ATOM 640 N N . CYS A 1 84 ? -12.416 0.775 4.288 1.00 98.44 84 CYS A N 1
ATOM 641 C CA . CYS A 1 84 ? -11.849 0.330 3.026 1.00 98.44 84 CYS A CA 1
ATOM 642 C C . CYS A 1 84 ? -11.011 1.475 2.458 1.00 98.44 84 CYS A C 1
ATOM 644 O O . CYS A 1 84 ? -11.517 2.580 2.257 1.00 98.44 84 CYS A O 1
ATOM 646 N N . LEU A 1 85 ? -9.722 1.239 2.248 1.00 98.06 85 LEU A N 1
ATOM 647 C CA . LEU A 1 85 ? -8.783 2.187 1.668 1.00 98.06 85 LEU A CA 1
ATOM 648 C C . LEU A 1 85 ? -8.413 1.704 0.273 1.00 98.06 85 LEU A C 1
ATOM 650 O O . LEU A 1 85 ? -7.909 0.597 0.098 1.00 98.06 85 LEU A O 1
ATOM 654 N N . THR A 1 86 ? -8.632 2.556 -0.719 1.00 97.00 86 THR A N 1
ATOM 655 C CA . THR A 1 86 ? -8.364 2.244 -2.125 1.00 97.00 86 THR A CA 1
ATOM 656 C C . THR A 1 86 ? -7.808 3.469 -2.847 1.00 97.00 86 THR A C 1
ATOM 658 O O . THR A 1 86 ? -7.738 4.560 -2.281 1.00 97.00 86 THR A O 1
ATOM 661 N N . THR A 1 87 ? -7.389 3.313 -4.096 1.00 95.06 87 THR A N 1
ATOM 662 C CA . THR A 1 87 ? -6.986 4.414 -4.977 1.00 95.06 87 THR A CA 1
ATOM 663 C C . THR A 1 87 ? -7.951 4.460 -6.161 1.00 95.06 87 THR A C 1
ATOM 665 O O . THR A 1 87 ? -8.460 3.426 -6.571 1.00 95.06 87 THR A O 1
ATOM 668 N N . PRO A 1 88 ? -8.244 5.633 -6.744 1.00 93.94 88 PRO A N 1
ATOM 669 C CA . PRO A 1 88 ? -9.184 5.724 -7.869 1.00 93.94 88 PRO A CA 1
ATOM 670 C C . PRO A 1 88 ? -8.568 5.325 -9.220 1.00 93.94 88 PRO A C 1
ATOM 672 O O . PRO A 1 88 ? -9.226 5.443 -10.254 1.00 93.94 88 PRO A O 1
ATOM 675 N N . SER A 1 89 ? -7.270 5.022 -9.239 1.00 93.62 89 SER A N 1
ATOM 676 C CA . SER A 1 89 ? -6.530 4.675 -10.445 1.00 93.62 89 SER A CA 1
ATOM 677 C C . SER A 1 89 ? -5.200 4.013 -10.104 1.00 93.62 89 SER A C 1
ATOM 679 O O . SER A 1 89 ? -4.631 4.267 -9.037 1.00 93.62 89 SER A O 1
ATOM 681 N N . ALA A 1 90 ? -4.645 3.302 -11.084 1.00 94.62 90 ALA A N 1
ATOM 682 C CA . ALA A 1 90 ? -3.305 2.734 -11.043 1.00 94.62 90 ALA A CA 1
ATOM 683 C C . ALA A 1 90 ? -2.207 3.757 -10.701 1.00 94.62 90 ALA A C 1
ATOM 685 O O . ALA A 1 90 ? -2.158 4.868 -11.245 1.00 94.62 90 ALA A O 1
ATOM 686 N N . THR A 1 91 ? -1.253 3.334 -9.872 1.00 95.31 91 THR A N 1
ATOM 687 C CA . THR A 1 91 ? -0.085 4.144 -9.511 1.00 95.31 91 THR A CA 1
ATOM 688 C C . THR A 1 91 ? 1.021 3.962 -10.545 1.00 95.31 91 THR A C 1
ATOM 690 O O . THR A 1 91 ? 1.593 2.886 -10.691 1.00 95.31 91 THR A O 1
ATOM 693 N N . LYS A 1 92 ? 1.356 5.028 -11.273 1.00 96.25 92 LYS A N 1
ATOM 694 C CA . LYS A 1 92 ? 2.471 5.031 -12.233 1.00 96.25 92 LYS A CA 1
ATOM 695 C C . LYS A 1 92 ? 3.779 5.278 -11.489 1.00 96.25 92 LYS A C 1
ATOM 697 O O . LYS A 1 92 ? 3.877 6.278 -10.782 1.00 96.25 92 LYS A O 1
ATOM 702 N N . LEU A 1 93 ? 4.778 4.424 -11.689 1.00 97.19 93 LEU A N 1
ATOM 703 C CA . LEU A 1 93 ? 6.124 4.628 -11.150 1.00 97.19 93 LEU A CA 1
ATOM 704 C C . LEU A 1 93 ? 7.032 5.043 -12.308 1.00 97.19 93 LEU A C 1
ATOM 706 O O . LEU A 1 93 ? 7.256 4.266 -13.233 1.00 97.19 93 LEU A O 1
ATOM 710 N N . TYR A 1 94 ? 7.494 6.289 -12.304 1.00 96.12 94 TYR A N 1
ATOM 711 C CA . TYR A 1 94 ? 8.306 6.857 -13.377 1.00 96.12 94 TYR A CA 1
ATOM 712 C C . TYR A 1 94 ? 9.780 6.455 -13.262 1.00 96.12 94 TYR A C 1
ATOM 714 O O . TYR A 1 94 ? 10.237 5.961 -12.233 1.00 96.12 94 TYR A O 1
ATOM 722 N N . ALA A 1 95 ? 10.523 6.701 -14.344 1.00 94.38 95 ALA A N 1
ATOM 723 C CA . ALA A 1 95 ? 11.957 6.459 -14.422 1.00 94.38 95 ALA A CA 1
ATOM 724 C C . ALA A 1 95 ? 12.728 7.150 -13.285 1.00 94.38 95 ALA A C 1
ATOM 726 O O . ALA A 1 95 ? 12.427 8.286 -12.905 1.00 94.38 95 ALA A O 1
ATOM 727 N N . THR A 1 96 ? 13.766 6.473 -12.799 1.00 92.94 96 THR A N 1
ATOM 728 C CA . THR A 1 96 ? 14.625 6.949 -11.718 1.00 92.94 96 THR A CA 1
ATOM 729 C C . THR A 1 96 ? 16.038 7.191 -12.243 1.00 92.94 96 THR A C 1
ATOM 731 O O . THR A 1 96 ? 16.692 6.271 -12.724 1.00 92.94 96 THR A O 1
ATOM 734 N N . SER A 1 97 ? 16.543 8.421 -12.113 1.00 86.69 97 SER A N 1
ATOM 735 C CA . SER A 1 97 ? 17.926 8.788 -12.470 1.00 86.69 97 SER A CA 1
ATOM 736 C C . SER A 1 97 ? 18.868 8.899 -11.260 1.00 86.69 97 SER A C 1
ATOM 738 O O . SER A 1 97 ? 19.998 9.359 -11.402 1.00 86.69 97 SER A O 1
ATOM 740 N N . GLY A 1 98 ? 18.402 8.528 -10.064 1.00 90.44 98 GLY A N 1
ATOM 741 C CA . GLY A 1 98 ? 19.122 8.679 -8.799 1.00 90.44 98 GLY A CA 1
ATOM 742 C C . GLY A 1 98 ? 18.576 7.745 -7.719 1.00 90.44 98 GLY A C 1
ATOM 743 O O . GLY A 1 98 ? 18.491 6.539 -7.933 1.00 90.44 98 GLY A O 1
ATOM 744 N N . ALA A 1 99 ? 18.208 8.296 -6.560 1.00 94.06 99 ALA A N 1
ATOM 745 C CA . ALA A 1 99 ? 17.610 7.512 -5.481 1.00 94.06 99 ALA A CA 1
ATOM 746 C C . ALA A 1 99 ? 16.261 6.894 -5.908 1.00 94.06 99 ALA A C 1
ATOM 748 O O . ALA A 1 99 ? 15.499 7.549 -6.625 1.00 94.06 99 ALA A O 1
ATOM 749 N N . PRO A 1 100 ? 15.941 5.660 -5.474 1.00 97.19 100 PRO A N 1
ATOM 750 C CA . PRO A 1 100 ? 14.629 5.065 -5.703 1.00 97.19 100 PRO A CA 1
ATOM 751 C C . PRO A 1 100 ? 13.537 5.903 -5.037 1.00 97.19 100 PRO A C 1
ATOM 753 O O . PRO A 1 100 ? 13.776 6.563 -4.025 1.00 97.19 100 PRO A O 1
ATOM 756 N N . ALA A 1 101 ? 12.338 5.867 -5.609 1.00 97.12 101 ALA A N 1
ATOM 757 C CA . ALA A 1 101 ? 11.152 6.346 -4.915 1.00 97.12 101 ALA A CA 1
ATOM 758 C C . ALA A 1 101 ? 10.811 5.400 -3.754 1.00 97.12 101 ALA A C 1
ATOM 760 O O . ALA A 1 101 ? 11.020 4.190 -3.864 1.00 97.12 101 ALA A O 1
ATOM 761 N N . GLN A 1 102 ? 10.294 5.943 -2.657 1.00 97.88 102 GLN A N 1
ATOM 762 C CA . GLN A 1 102 ? 10.020 5.203 -1.431 1.00 97.88 102 GLN A CA 1
ATOM 763 C C . GLN A 1 102 ? 8.596 5.452 -0.949 1.00 97.88 102 GLN A C 1
ATOM 765 O O . GLN A 1 102 ? 8.145 6.596 -0.894 1.00 97.88 102 GLN A O 1
ATOM 770 N N . GLN A 1 103 ? 7.909 4.386 -0.549 1.00 97.50 103 GLN A N 1
ATOM 771 C CA . GLN A 1 103 ? 6.622 4.466 0.131 1.00 97.50 103 GLN A CA 1
ATOM 772 C C . GLN A 1 103 ? 6.642 3.640 1.413 1.00 97.50 103 GLN A C 1
ATOM 774 O O . GLN A 1 103 ? 6.986 2.459 1.413 1.00 97.50 103 GLN A O 1
ATOM 779 N N . ARG A 1 104 ? 6.227 4.259 2.510 1.00 98.50 104 ARG A N 1
ATOM 780 C CA . ARG A 1 104 ? 6.012 3.599 3.789 1.00 98.50 104 ARG A CA 1
ATOM 781 C C . ARG A 1 104 ? 4.537 3.677 4.153 1.00 98.50 104 ARG A C 1
ATOM 783 O O . ARG A 1 104 ? 3.963 4.761 4.126 1.00 98.50 104 ARG A O 1
ATOM 790 N N . LEU A 1 105 ? 3.951 2.537 4.493 1.00 98.50 105 LEU A N 1
ATOM 791 C CA . LEU A 1 105 ? 2.586 2.416 4.985 1.00 98.50 105 LEU A CA 1
ATOM 792 C C . LEU A 1 105 ? 2.614 1.721 6.347 1.00 98.50 105 LEU A C 1
ATOM 794 O O . LEU A 1 105 ? 2.953 0.544 6.436 1.00 98.50 105 LEU A O 1
ATOM 798 N N . ASP A 1 106 ? 2.268 2.448 7.401 1.00 98.75 106 ASP A N 1
ATOM 799 C CA . ASP A 1 106 ? 2.115 1.912 8.751 1.00 98.75 106 ASP A CA 1
ATOM 800 C C . ASP A 1 106 ? 0.625 1.868 9.104 1.00 98.75 106 ASP A C 1
ATOM 802 O O . ASP A 1 106 ? -0.064 2.890 9.074 1.00 98.75 106 ASP A O 1
ATOM 806 N N . ILE A 1 107 ? 0.122 0.678 9.417 1.00 98.88 107 ILE A N 1
ATOM 807 C CA . ILE A 1 107 ? -1.284 0.420 9.722 1.00 98.88 107 ILE A CA 1
ATOM 808 C C . ILE A 1 107 ? -1.396 -0.140 11.136 1.00 98.88 107 ILE A C 1
ATOM 810 O O . ILE A 1 107 ? -0.843 -1.196 11.432 1.00 98.88 107 ILE A O 1
ATOM 814 N N . THR A 1 108 ? -2.223 0.486 11.964 1.00 98.88 108 THR A N 1
ATOM 815 C CA . THR A 1 108 ? -2.597 -0.035 13.281 1.00 98.88 108 THR A CA 1
ATOM 816 C C . THR A 1 108 ? -4.088 -0.330 13.304 1.00 98.88 108 THR A C 1
ATOM 818 O O . THR A 1 108 ? -4.902 0.575 13.118 1.00 98.88 108 THR A O 1
ATOM 821 N N . LEU A 1 109 ? -4.457 -1.585 13.561 1.00 98.88 109 LEU A N 1
ATOM 822 C CA . LEU A 1 109 ? -5.842 -1.990 13.796 1.00 98.88 109 LEU A CA 1
ATOM 823 C C . LEU A 1 109 ? -6.029 -2.314 15.274 1.00 98.88 109 LEU A C 1
ATOM 825 O O . LEU A 1 109 ? -5.389 -3.223 15.801 1.00 98.88 109 LEU A O 1
ATOM 829 N N . HIS A 1 110 ? -6.913 -1.585 15.947 1.00 98.75 110 HIS A N 1
ATOM 830 C CA . HIS A 1 110 ? -7.280 -1.865 17.333 1.00 98.75 110 HIS A CA 1
ATOM 831 C C . HIS A 1 110 ? -8.261 -3.044 17.434 1.00 98.75 110 HIS A C 1
ATOM 833 O O . HIS A 1 110 ? -8.568 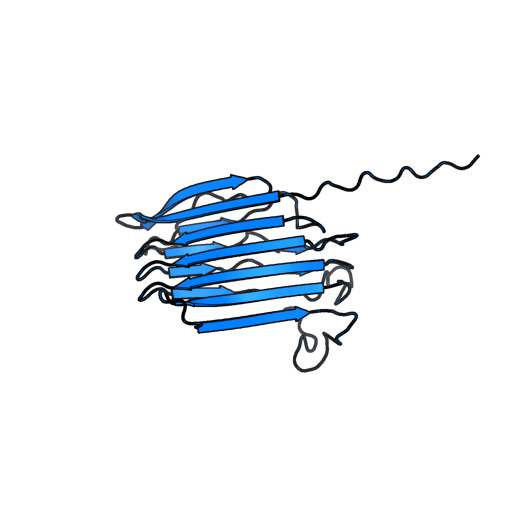-3.705 16.444 1.00 98.75 110 HIS A O 1
ATOM 839 N N . ALA A 1 111 ? -8.708 -3.362 18.652 1.00 98.50 111 ALA A N 1
ATOM 840 C CA . ALA A 1 111 ? -9.534 -4.540 18.899 1.00 98.50 111 ALA A CA 1
ATOM 841 C C . ALA A 1 111 ? -10.787 -4.571 18.006 1.00 98.50 111 ALA A C 1
ATOM 843 O O . ALA A 1 111 ? -11.479 -3.561 17.875 1.00 98.50 111 ALA A O 1
ATOM 844 N N . ASP A 1 112 ? -11.048 -5.719 17.381 1.00 98.44 112 ASP A N 1
ATOM 845 C CA . ASP A 1 112 ? -12.185 -5.957 16.478 1.00 98.44 112 ASP A CA 1
ATOM 846 C C . ASP A 1 112 ? -12.295 -4.979 15.285 1.00 98.44 112 ASP A C 1
ATOM 848 O O . ASP A 1 112 ? -13.342 -4.878 14.641 1.00 98.44 112 ASP A O 1
ATOM 852 N N . ALA A 1 113 ? -11.227 -4.235 14.977 1.00 98.69 113 ALA A N 1
ATOM 853 C CA . ALA A 1 113 ? -11.180 -3.341 13.828 1.00 98.69 113 ALA A CA 1
ATOM 854 C C . ALA A 1 113 ? -11.004 -4.126 12.521 1.00 98.69 113 ALA A C 1
ATOM 856 O O . ALA A 1 113 ? -10.309 -5.144 12.475 1.00 98.69 113 ALA A O 1
ATOM 857 N N . VAL A 1 114 ? -11.598 -3.622 11.439 1.00 98.75 114 VAL A N 1
ATOM 858 C CA . VAL A 1 114 ? -11.503 -4.223 10.104 1.00 98.75 114 VAL A CA 1
ATOM 859 C C . VAL A 1 114 ? -10.968 -3.204 9.111 1.00 98.75 114 VAL A C 1
ATOM 861 O O . VAL A 1 114 ? -11.522 -2.1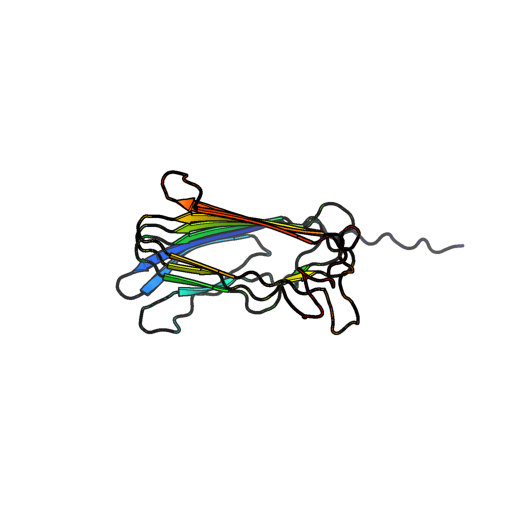10 8.979 1.00 98.75 114 VAL A O 1
ATOM 864 N N . LEU A 1 115 ? -9.926 -3.583 8.376 1.00 98.88 115 LEU A N 1
ATOM 865 C CA . LEU A 1 115 ? -9.402 -2.796 7.268 1.00 98.88 115 LEU A CA 1
ATOM 866 C C . LEU A 1 115 ? -9.291 -3.635 6.002 1.00 98.88 115 LEU A C 1
ATOM 868 O O . LEU A 1 115 ? -8.628 -4.668 5.984 1.00 98.88 115 LEU A O 1
ATOM 872 N N . GLU A 1 116 ? -9.859 -3.121 4.923 1.00 98.56 116 GLU A N 1
ATOM 873 C CA . GLU A 1 116 ? -9.570 -3.562 3.564 1.00 98.56 116 GLU A CA 1
ATOM 874 C C . GLU A 1 116 ? -8.635 -2.536 2.917 1.00 98.56 116 GLU A C 1
ATOM 876 O O . GLU A 1 116 ? -9.015 -1.385 2.727 1.00 98.56 116 GLU A O 1
ATOM 881 N N . TYR A 1 117 ? -7.399 -2.918 2.606 1.00 98.44 117 TYR A N 1
ATOM 882 C CA . TYR A 1 117 ? -6.464 -2.112 1.826 1.00 98.44 117 TYR A CA 1
ATOM 883 C C . TYR A 1 117 ? -6.364 -2.697 0.418 1.00 98.44 117 TYR A C 1
ATOM 885 O O . TYR A 1 117 ? -5.706 -3.715 0.195 1.00 98.44 117 TYR A O 1
ATOM 893 N N . LEU A 1 118 ? -7.071 -2.060 -0.515 1.00 97.44 118 LEU A N 1
ATOM 894 C CA . LEU A 1 118 ? -7.304 -2.531 -1.880 1.00 97.44 118 LEU A CA 1
ATOM 895 C C . LEU A 1 118 ? -6.947 -1.434 -2.900 1.00 97.44 118 LEU A C 1
ATOM 897 O O . LEU A 1 118 ? -7.836 -0.930 -3.592 1.00 97.44 118 LEU A O 1
ATOM 901 N N . PRO A 1 119 ? -5.684 -0.980 -2.971 1.00 95.88 119 PRO A N 1
ATOM 902 C CA . PRO A 1 119 ? -5.263 -0.040 -4.003 1.00 95.88 119 PRO A CA 1
ATOM 903 C C . PRO A 1 119 ? -5.371 -0.665 -5.403 1.00 95.88 119 PRO A C 1
ATOM 905 O O . PRO A 1 119 ? -5.263 -1.879 -5.575 1.00 95.88 119 PRO A O 1
ATOM 908 N N . ASP A 1 120 ? -5.526 0.186 -6.417 1.00 95.50 120 ASP A N 1
ATOM 909 C CA . ASP A 1 120 ? -5.302 -0.212 -7.807 1.00 95.50 120 ASP A CA 1
ATOM 910 C C . ASP A 1 120 ? -3.829 -0.589 -8.041 1.00 95.50 120 ASP A C 1
ATOM 912 O O . ASP A 1 120 ? -2.917 -0.229 -7.289 1.00 95.50 120 ASP A O 1
ATOM 916 N N . GLN A 1 121 ? -3.585 -1.270 -9.156 1.00 95.50 121 GLN A N 1
ATOM 917 C CA . GLN A 1 121 ? -2.282 -1.796 -9.526 1.00 95.50 121 GLN A CA 1
ATOM 918 C C . GLN A 1 121 ? -1.184 -0.729 -9.648 1.00 95.50 121 GLN A C 1
ATOM 920 O O . GLN A 1 121 ? -1.396 0.400 -10.105 1.00 95.50 121 GLN A O 1
ATOM 925 N N . MET A 1 122 ? 0.046 -1.129 -9.347 1.00 96.69 122 MET A N 1
ATOM 926 C CA . MET A 1 122 ? 1.241 -0.352 -9.655 1.00 96.69 122 MET A CA 1
ATOM 927 C C . MET A 1 122 ? 1.745 -0.669 -11.063 1.00 96.69 122 MET A C 1
ATOM 929 O O . MET A 1 122 ? 1.817 -1.825 -11.475 1.00 96.69 122 MET A O 1
ATOM 933 N N . ILE A 1 123 ? 2.121 0.367 -11.813 1.00 97.62 123 ILE A N 1
ATOM 934 C CA . ILE A 1 123 ? 2.644 0.253 -13.178 1.00 97.62 123 ILE A CA 1
ATOM 935 C C . ILE A 1 123 ? 4.058 0.844 -13.211 1.00 97.62 123 ILE A C 1
ATOM 937 O O . ILE A 1 123 ? 4.205 2.061 -13.382 1.00 97.62 123 ILE A O 1
ATOM 941 N N . PRO A 1 124 ? 5.103 0.013 -13.053 1.00 97.81 124 PRO A N 1
ATOM 942 C CA . PRO A 1 124 ? 6.484 0.454 -13.164 1.00 97.81 124 PRO A CA 1
ATOM 943 C C . PRO A 1 124 ? 6.863 0.754 -14.615 1.00 97.81 124 PRO A C 1
ATOM 945 O O . PRO A 1 124 ? 6.717 -0.086 -15.500 1.00 97.81 124 PRO A O 1
ATOM 948 N N . PHE A 1 125 ? 7.333 1.973 -14.877 1.00 97.69 125 PHE A N 1
ATOM 949 C CA . PHE A 1 125 ? 7.819 2.375 -16.197 1.00 97.69 125 PHE A CA 1
ATOM 950 C C . PHE A 1 125 ? 9.297 2.007 -16.358 1.00 97.69 125 PHE A C 1
ATOM 952 O O . PHE A 1 125 ? 9.989 1.660 -15.402 1.00 97.69 125 PHE A O 1
ATOM 959 N N . ALA A 1 126 ? 9.805 2.129 -17.580 1.00 97.19 126 ALA A N 1
ATOM 960 C CA . ALA A 1 126 ? 11.182 1.846 -17.915 1.00 97.19 126 ALA A CA 1
ATOM 961 C C . ALA A 1 126 ? 12.116 2.624 -16.988 1.00 97.19 126 ALA A C 1
ATOM 963 O O . ALA A 1 126 ? 11.915 3.815 -16.744 1.00 97.19 126 ALA A O 1
ATOM 964 N N . GLN A 1 127 ? 13.127 1.930 -16.468 1.00 97.25 127 GLN A N 1
ATOM 965 C CA . GLN A 1 127 ? 14.105 2.459 -15.517 1.00 97.25 127 GLN A CA 1
ATOM 966 C C . GLN A 1 127 ? 13.517 2.944 -14.176 1.00 97.25 127 GLN A C 1
ATOM 968 O O . GLN A 1 127 ? 14.218 3.609 -13.416 1.00 97.25 127 GLN A O 1
ATOM 973 N N . ALA A 1 128 ? 12.260 2.628 -13.846 1.00 98.06 128 ALA A N 1
ATOM 974 C CA . ALA A 1 128 ? 11.715 2.916 -12.522 1.00 98.06 128 ALA A CA 1
ATOM 975 C C . ALA A 1 128 ? 12.445 2.101 -11.445 1.00 98.06 128 ALA A C 1
ATOM 977 O O . ALA A 1 128 ? 12.770 0.928 -11.646 1.00 98.06 128 ALA A O 1
ATOM 978 N N . ALA A 1 129 ? 12.688 2.729 -10.299 1.00 98.19 129 ALA A N 1
ATOM 979 C CA . ALA A 1 129 ? 13.173 2.067 -9.094 1.00 98.19 129 ALA A CA 1
ATOM 980 C C . ALA A 1 129 ? 12.302 2.512 -7.918 1.00 98.19 129 ALA A C 1
ATOM 982 O O . ALA A 1 129 ? 12.283 3.705 -7.596 1.00 98.19 129 ALA A O 1
ATOM 983 N N . PHE A 1 130 ? 11.571 1.570 -7.322 1.00 98.50 130 PHE A N 1
ATOM 984 C CA . PHE A 1 130 ? 10.593 1.834 -6.269 1.00 98.50 130 PHE A CA 1
ATOM 985 C C . PHE A 1 130 ? 10.710 0.826 -5.131 1.00 98.50 130 PHE A C 1
ATOM 987 O O . PHE A 1 130 ? 10.737 -0.385 -5.365 1.00 98.50 130 PHE A O 1
ATOM 994 N N . HIS A 1 131 ? 10.759 1.340 -3.906 1.00 98.56 131 HIS A N 1
ATOM 995 C CA . HIS A 1 131 ? 10.809 0.558 -2.677 1.00 98.56 131 HIS A CA 1
ATOM 996 C C . HIS A 1 131 ? 9.576 0.849 -1.835 1.00 98.56 131 HIS A C 1
ATOM 998 O O . HIS A 1 131 ? 9.234 2.008 -1.601 1.00 98.56 131 HIS A O 1
ATOM 1004 N N . GLN A 1 132 ? 8.944 -0.201 -1.332 1.00 98.19 132 GLN A N 1
ATOM 1005 C CA . GLN A 1 132 ? 7.815 -0.092 -0.434 1.00 98.19 132 GLN A CA 1
ATOM 1006 C C . GLN A 1 132 ? 8.016 -0.924 0.822 1.00 98.19 132 GLN A C 1
ATOM 1008 O O . GLN A 1 132 ? 8.546 -2.034 0.789 1.00 98.19 132 GLN A O 1
ATOM 1013 N N . GLN A 1 133 ? 7.533 -0.383 1.934 1.00 98.75 133 GLN A N 1
ATOM 1014 C CA . GLN A 1 133 ? 7.366 -1.124 3.167 1.00 98.75 133 GLN A CA 1
ATOM 1015 C C . GLN A 1 133 ? 5.961 -0.909 3.725 1.00 98.75 133 GLN A C 1
ATOM 1017 O O . GLN A 1 133 ? 5.575 0.222 4.015 1.00 98.75 133 GLN A O 1
ATOM 1022 N N . ILE A 1 134 ? 5.234 -2.007 3.915 1.00 98.75 134 ILE A N 1
ATOM 1023 C CA . ILE A 1 134 ? 3.9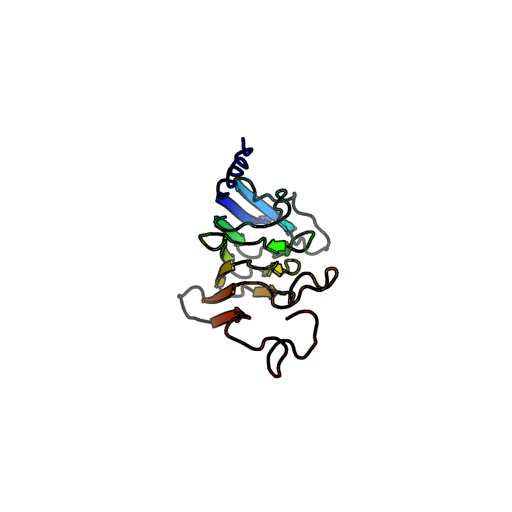59 -2.046 4.619 1.00 98.75 134 ILE A CA 1
ATOM 1024 C C . ILE A 1 134 ? 4.167 -2.757 5.954 1.00 98.75 134 ILE A C 1
ATOM 1026 O O . ILE A 1 134 ? 4.647 -3.892 5.998 1.00 98.75 134 ILE A O 1
ATOM 1030 N N . THR A 1 135 ? 3.794 -2.096 7.043 1.00 98.69 135 THR A N 1
ATOM 1031 C CA . THR A 1 135 ? 3.802 -2.675 8.386 1.00 98.69 135 THR A CA 1
ATOM 1032 C C . THR A 1 135 ? 2.396 -2.608 8.960 1.00 98.69 135 THR A C 1
ATOM 1034 O O . THR A 1 135 ? 1.777 -1.550 8.931 1.00 98.69 135 THR A O 1
ATOM 1037 N N . VAL A 1 136 ? 1.896 -3.726 9.481 1.00 98.81 136 VAL A N 1
ATOM 1038 C CA . VAL A 1 136 ? 0.562 -3.828 10.077 1.00 98.81 136 VAL A CA 1
ATOM 1039 C C . VAL A 1 136 ? 0.668 -4.373 11.497 1.00 98.81 136 VAL A C 1
ATOM 1041 O O . VAL A 1 136 ? 1.228 -5.451 11.703 1.00 98.81 136 VAL A O 1
ATOM 1044 N N . GLN A 1 137 ? 0.092 -3.667 12.465 1.00 98.69 137 GLN A N 1
ATOM 1045 C CA . GLN A 1 137 ? -0.116 -4.154 13.827 1.00 98.69 137 GLN A CA 1
ATOM 1046 C C . GLN A 1 137 ? -1.590 -4.514 14.042 1.00 98.69 137 GLN A C 1
ATOM 1048 O O . GLN A 1 137 ? -2.475 -3.676 13.869 1.00 98.69 137 GLN A O 1
ATOM 1053 N N . LEU A 1 138 ? -1.848 -5.762 14.440 1.00 98.62 138 LEU A N 1
ATOM 1054 C CA . LEU A 1 138 ? -3.186 -6.291 14.692 1.00 98.62 138 LEU A CA 1
ATOM 1055 C C . LEU A 1 138 ? -3.479 -6.419 16.189 1.00 98.62 138 LEU A C 1
ATOM 1057 O O . LEU A 1 138 ? -2.826 -7.174 16.917 1.00 98.62 138 LEU A O 1
ATOM 1061 N N . GLY A 1 139 ? -4.517 -5.713 16.629 1.00 98.50 139 GLY A N 1
ATOM 1062 C CA . GLY A 1 139 ? -5.174 -5.903 17.914 1.00 98.50 139 GLY A CA 1
ATOM 1063 C C . GLY A 1 139 ? -5.940 -7.226 17.999 1.00 98.50 139 GLY A C 1
ATOM 1064 O O . GLY A 1 139 ? -6.099 -7.959 17.023 1.00 98.50 139 GLY A O 1
ATOM 1065 N N . ALA A 1 140 ? -6.435 -7.543 19.196 1.00 98.06 140 ALA A N 1
ATOM 1066 C CA . ALA A 1 140 ? -7.249 -8.737 19.413 1.00 98.06 140 ALA A CA 1
ATOM 1067 C C . ALA A 1 140 ? -8.525 -8.694 18.554 1.00 98.06 140 ALA A C 1
ATOM 1069 O O . ALA A 1 140 ? -9.226 -7.689 18.554 1.00 98.06 140 ALA A O 1
ATOM 1070 N N . GLY A 1 141 ? -8.810 -9.761 17.805 1.00 98.00 141 GLY A N 1
ATOM 1071 C CA . GLY A 1 141 ? -9.992 -9.832 16.932 1.00 98.00 141 GLY A CA 1
ATOM 1072 C C . GLY A 1 141 ? -9.934 -8.948 15.677 1.00 98.00 141 GLY A C 1
ATOM 1073 O O . GLY A 1 141 ? -10.861 -8.988 14.872 1.00 98.00 141 GLY A O 1
ATOM 1074 N N . ALA A 1 142 ? -8.858 -8.179 15.475 1.00 98.56 142 ALA A N 1
ATOM 1075 C CA . ALA A 1 142 ? -8.704 -7.332 14.300 1.00 98.56 142 ALA A CA 1
ATOM 1076 C C . ALA A 1 142 ? -8.519 -8.160 13.019 1.00 98.56 142 ALA A C 1
ATOM 1078 O O . ALA A 1 142 ? -7.890 -9.222 13.028 1.00 98.56 142 ALA A O 1
ATOM 1079 N N . CYS A 1 143 ? -9.016 -7.641 11.899 1.00 98.31 143 CYS A N 1
ATOM 1080 C CA . CYS A 1 143 ? -8.916 -8.275 10.591 1.00 98.31 143 CYS A CA 1
ATOM 1081 C C . CYS A 1 143 ? -8.384 -7.290 9.548 1.00 98.31 143 CYS A C 1
ATOM 1083 O O . CYS A 1 143 ? -8.870 -6.165 9.433 1.00 98.31 143 CYS A O 1
ATOM 1085 N N . VAL A 1 144 ? -7.405 -7.734 8.763 1.00 98.50 144 VAL A N 1
ATOM 1086 C CA . VAL A 1 144 ? -6.892 -6.992 7.613 1.00 98.50 144 VAL A CA 1
ATOM 1087 C C . VAL A 1 144 ? -7.032 -7.838 6.352 1.00 98.50 144 VAL A C 1
ATOM 1089 O O . VAL A 1 144 ? -6.621 -8.998 6.329 1.00 98.50 144 VAL A O 1
ATOM 1092 N N . LEU A 1 145 ? -7.595 -7.246 5.303 1.00 98.44 145 LEU A N 1
ATOM 1093 C CA . LEU A 1 145 ? -7.489 -7.727 3.931 1.00 98.44 145 LEU A CA 1
ATOM 1094 C C . LEU A 1 145 ? -6.548 -6.784 3.191 1.00 98.44 145 LEU A C 1
ATOM 1096 O O . LEU A 1 145 ? -6.784 -5.579 3.161 1.00 98.44 145 LEU A O 1
ATOM 1100 N N . LEU A 1 146 ? -5.486 -7.324 2.606 1.00 97.62 146 LEU A N 1
ATOM 1101 C CA . LEU A 1 146 ? -4.474 -6.545 1.905 1.00 97.62 146 LEU A CA 1
ATOM 1102 C C . LEU A 1 146 ? -4.258 -7.130 0.516 1.00 97.62 146 LEU A C 1
ATOM 1104 O O . LEU A 1 146 ? -4.028 -8.332 0.384 1.00 97.62 146 LEU A O 1
ATOM 1108 N N . MET A 1 147 ? -4.322 -6.275 -0.500 1.00 95.75 147 MET A N 1
ATOM 1109 C CA . MET A 1 147 ? -4.042 -6.636 -1.883 1.00 95.75 147 MET A CA 1
ATOM 1110 C C . MET A 1 147 ? -2.989 -5.695 -2.459 1.00 95.75 147 MET A C 1
ATOM 1112 O O . MET A 1 147 ? -3.105 -4.477 -2.355 1.00 95.75 147 MET A O 1
ATOM 1116 N N . GLU A 1 148 ? -1.984 -6.271 -3.105 1.00 94.19 148 GLU A N 1
ATOM 1117 C CA . GLU A 1 148 ? -1.049 -5.548 -3.955 1.00 94.19 148 GLU A CA 1
ATOM 1118 C C . GLU A 1 148 ? -1.081 -6.183 -5.337 1.00 94.19 148 GLU A C 1
ATOM 1120 O O . GLU A 1 148 ? -1.084 -7.406 -5.445 1.00 94.19 148 GLU A O 1
ATOM 1125 N N . VAL A 1 149 ? -1.115 -5.356 -6.379 1.00 96.00 149 VAL A N 1
ATOM 1126 C CA . VAL A 1 149 ? -1.067 -5.822 -7.766 1.00 96.00 149 VAL A CA 1
ATOM 1127 C C . VAL A 1 149 ? 0.013 -5.044 -8.494 1.00 96.00 149 VAL A C 1
ATOM 1129 O O . VAL A 1 149 ? 0.029 -3.810 -8.450 1.00 96.00 149 VAL A O 1
ATOM 1132 N N . VAL A 1 150 ? 0.900 -5.737 -9.202 1.00 96.94 150 VAL A N 1
ATOM 1133 C CA . VAL A 1 150 ? 1.963 -5.103 -9.989 1.00 96.94 150 VAL A CA 1
ATOM 1134 C C . VAL A 1 150 ? 1.900 -5.537 -11.448 1.00 96.94 150 VAL A C 1
ATOM 1136 O O . VAL A 1 150 ? 1.846 -6.714 -11.796 1.00 96.94 150 VAL A O 1
ATOM 1139 N N . ALA A 1 151 ? 1.895 -4.551 -12.341 1.00 97.06 151 ALA A N 1
ATOM 1140 C CA . ALA A 1 151 ? 1.967 -4.778 -13.775 1.00 97.06 151 ALA A CA 1
ATOM 1141 C C . ALA A 1 151 ? 3.426 -5.017 -14.213 1.00 97.06 151 ALA A C 1
ATOM 1143 O O . ALA A 1 151 ? 4.344 -4.417 -13.651 1.00 97.06 151 ALA A O 1
ATOM 1144 N N . PRO A 1 152 ? 3.669 -5.773 -15.296 1.00 96.38 152 PRO A N 1
ATOM 1145 C CA . PRO A 1 152 ? 5.003 -5.946 -15.867 1.00 96.38 152 PRO A CA 1
ATOM 1146 C C . PRO A 1 152 ? 5.531 -4.652 -16.505 1.00 96.38 152 PRO A C 1
ATOM 1148 O O . PRO A 1 152 ? 6.706 -4.555 -16.836 1.00 96.38 152 PRO A O 1
ATOM 1151 N N . GLY A 1 153 ? 4.680 -3.649 -16.718 1.00 96.81 153 GLY A N 1
ATOM 1152 C CA . GLY A 1 153 ? 5.049 -2.354 -17.272 1.00 96.81 153 GLY A CA 1
ATOM 1153 C C . GLY A 1 153 ? 3.915 -1.731 -18.074 1.00 96.81 153 GLY A C 1
ATOM 1154 O O . GLY A 1 153 ? 2.743 -2.095 -17.932 1.00 96.81 153 GLY A O 1
ATOM 1155 N N . ARG A 1 154 ? 4.247 -0.778 -18.947 1.00 95.31 154 ARG A N 1
ATOM 1156 C CA . ARG A 1 154 ? 3.279 -0.151 -19.859 1.00 95.31 154 ARG A CA 1
ATOM 1157 C C . ARG A 1 154 ? 3.014 -1.044 -21.071 1.00 95.31 154 ARG A C 1
ATOM 1159 O O . ARG A 1 154 ? 3.409 -0.710 -22.188 1.00 95.31 154 ARG A O 1
ATOM 1166 N N . LEU A 1 155 ? 2.270 -2.131 -20.873 1.00 92.75 155 LEU A N 1
ATOM 1167 C CA . LEU A 1 155 ? 1.952 -3.095 -21.937 1.00 92.75 155 LEU A CA 1
ATOM 1168 C C . LEU A 1 155 ? 1.332 -2.441 -23.182 1.00 92.75 155 LEU A C 1
ATOM 1170 O O . LEU A 1 155 ? 1.715 -2.760 -24.303 1.00 92.75 155 LEU A O 1
ATOM 1174 N N . ALA A 1 156 ? 0.449 -1.453 -23.001 1.00 91.94 156 ALA A N 1
ATOM 1175 C CA . ALA A 1 156 ? -0.155 -0.699 -24.107 1.00 91.94 156 ALA A CA 1
ATOM 1176 C C . ALA A 1 156 ? 0.859 0.107 -24.950 1.00 91.94 156 ALA A C 1
ATOM 1178 O O . ALA A 1 156 ? 0.530 0.556 -26.044 1.00 91.94 156 ALA A O 1
ATOM 1179 N N . ARG A 1 157 ? 2.086 0.305 -24.451 1.00 93.94 157 ARG A N 1
ATOM 1180 C CA . ARG A 1 157 ? 3.207 0.948 -25.155 1.00 93.94 157 ARG A CA 1
ATOM 1181 C C . ARG A 1 157 ? 4.299 -0.047 -25.569 1.00 93.94 157 ARG A C 1
ATOM 1183 O O . ARG A 1 157 ? 5.387 0.390 -25.928 1.00 93.94 157 ARG A O 1
ATOM 1190 N N . GLY A 1 158 ? 4.025 -1.352 -25.506 1.00 93.12 158 GLY A N 1
ATOM 1191 C CA . GLY A 1 158 ? 4.999 -2.398 -25.832 1.00 93.12 158 GLY A CA 1
ATOM 1192 C C . GLY A 1 158 ? 6.130 -2.523 -24.810 1.00 93.12 158 GLY A C 1
ATOM 1193 O O . GLY A 1 158 ? 7.213 -2.986 -25.148 1.00 93.12 158 GLY A O 1
ATOM 1194 N N . GLU A 1 159 ? 5.903 -2.081 -23.575 1.00 94.81 159 GLU A N 1
ATOM 1195 C CA . GLU A 1 159 ? 6.917 -2.068 -22.529 1.00 94.81 159 GLU A CA 1
ATOM 1196 C C . GLU A 1 159 ? 6.563 -3.059 -21.422 1.00 94.81 159 GLU A C 1
ATOM 1198 O O . GLU A 1 159 ? 5.575 -2.881 -20.706 1.00 94.81 159 GLU A O 1
ATOM 1203 N N . ALA A 1 160 ? 7.400 -4.083 -21.275 1.00 95.75 160 ALA A N 1
ATOM 1204 C CA . ALA A 1 160 ? 7.315 -5.092 -20.232 1.00 95.75 160 ALA A CA 1
ATOM 1205 C C . ALA A 1 160 ? 8.713 -5.328 -19.654 1.00 95.75 160 ALA A C 1
ATOM 1207 O O . ALA A 1 160 ? 9.692 -5.377 -20.396 1.00 95.75 160 ALA A O 1
ATOM 1208 N N . PHE A 1 161 ? 8.795 -5.440 -18.331 1.00 96.81 161 PHE A N 1
ATOM 1209 C CA . PHE A 1 161 ? 10.005 -5.733 -17.570 1.00 96.81 161 PHE A CA 1
ATOM 1210 C C . PHE A 1 161 ? 11.186 -4.809 -17.925 1.00 96.81 161 PHE A C 1
ATOM 1212 O O . PHE A 1 161 ? 12.337 -5.227 -17.962 1.00 96.81 161 PHE A O 1
ATOM 1219 N N . ALA A 1 162 ? 10.903 -3.530 -18.192 1.00 96.94 162 ALA A N 1
ATOM 1220 C CA . ALA A 1 162 ? 11.909 -2.522 -18.544 1.00 96.94 162 ALA A CA 1
ATOM 1221 C C . ALA A 1 162 ? 12.337 -1.643 -17.352 1.00 96.94 162 ALA A C 1
ATOM 1223 O O . ALA A 1 162 ? 13.182 -0.755 -17.496 1.00 96.94 162 ALA A O 1
ATOM 1224 N N . TYR A 1 163 ? 11.724 -1.833 -16.183 1.00 97.75 163 TYR A N 1
ATOM 1225 C CA . TYR A 1 163 ? 12.058 -1.121 -14.951 1.00 97.75 163 TYR A CA 1
ATOM 1226 C C . TYR A 1 163 ? 13.363 -1.635 -14.330 1.00 97.75 163 TYR A C 1
ATOM 1228 O O . TYR A 1 163 ? 13.840 -2.725 -14.637 1.00 97.75 163 TYR A O 1
ATOM 1236 N N . GLY A 1 164 ? 13.962 -0.829 -13.455 1.00 97.31 164 GLY A N 1
ATOM 1237 C CA . GLY A 1 164 ? 15.171 -1.209 -12.730 1.00 97.31 164 GLY A CA 1
ATOM 1238 C C . GLY A 1 164 ? 14.870 -2.136 -11.553 1.00 97.31 164 GLY A C 1
ATOM 1239 O O . GLY A 1 164 ? 15.493 -3.190 -11.418 1.00 97.31 164 GLY A O 1
ATOM 1240 N N . GLU A 1 165 ? 13.919 -1.744 -10.700 1.00 97.50 165 GLU A N 1
ATOM 1241 C CA . GLU A 1 165 ? 13.560 -2.499 -9.497 1.00 97.50 165 GLU A CA 1
ATOM 1242 C C . GLU A 1 165 ? 12.168 -2.133 -8.963 1.00 97.50 165 GLU A C 1
ATOM 1244 O O . GLU A 1 165 ? 11.793 -0.962 -8.902 1.00 97.50 165 GLU A O 1
ATOM 1249 N N . TYR A 1 166 ? 11.448 -3.152 -8.502 1.00 98.25 166 TYR A N 1
ATOM 1250 C CA . TYR A 1 166 ? 10.320 -3.040 -7.584 1.00 98.25 166 TYR A CA 1
ATOM 1251 C C . TYR A 1 166 ? 10.627 -3.919 -6.361 1.00 98.25 166 TYR A C 1
ATOM 1253 O O . TYR A 1 166 ? 10.890 -5.109 -6.527 1.00 98.25 166 TYR A O 1
ATOM 1261 N N . ASP A 1 167 ? 10.672 -3.343 -5.159 1.00 98.44 167 ASP A N 1
ATOM 1262 C CA . ASP A 1 167 ? 10.941 -4.053 -3.893 1.00 98.44 167 ASP A CA 1
ATOM 1263 C C . ASP A 1 167 ? 9.848 -3.696 -2.878 1.00 98.44 167 ASP A C 1
ATOM 1265 O O . ASP A 1 167 ? 9.936 -2.646 -2.245 1.00 98.44 167 ASP A O 1
ATOM 1269 N N . SER A 1 168 ? 8.820 -4.538 -2.741 1.00 98.38 168 SER A N 1
ATOM 1270 C CA . SER A 1 168 ? 7.798 -4.418 -1.690 1.00 98.38 168 SER A CA 1
ATOM 1271 C C . SER A 1 168 ? 8.113 -5.364 -0.540 1.00 98.38 168 SER A C 1
ATOM 1273 O O . SER A 1 168 ? 8.590 -6.482 -0.747 1.00 98.38 168 SER A O 1
ATOM 1275 N N . ARG A 1 169 ? 7.872 -4.908 0.687 1.00 98.69 169 ARG A N 1
ATOM 1276 C CA . ARG A 1 169 ? 7.996 -5.699 1.912 1.00 98.69 169 ARG A CA 1
ATOM 1277 C C . ARG A 1 169 ? 6.734 -5.545 2.730 1.00 98.69 169 ARG A C 1
ATOM 1279 O O . ARG A 1 169 ? 6.377 -4.418 3.071 1.00 98.69 169 ARG A O 1
ATOM 1286 N N . LEU A 1 170 ? 6.150 -6.662 3.134 1.00 98.69 170 LEU A N 1
ATOM 1287 C CA . LEU A 1 170 ? 5.014 -6.700 4.039 1.00 98.69 170 LEU A CA 1
ATOM 1288 C C . LEU A 1 170 ? 5.409 -7.364 5.359 1.00 98.69 170 LEU A C 1
ATOM 1290 O O . LEU A 1 170 ? 5.944 -8.475 5.400 1.00 98.69 170 LEU A O 1
ATOM 1294 N N . GLY A 1 171 ? 5.108 -6.684 6.460 1.00 98.62 171 GLY A N 1
ATOM 1295 C CA . GLY A 1 171 ? 5.184 -7.234 7.802 1.00 98.62 171 GLY A CA 1
ATOM 1296 C C . GLY A 1 171 ? 3.859 -7.086 8.530 1.00 98.62 171 GLY A C 1
ATOM 1297 O O . GLY A 1 171 ? 3.363 -5.976 8.670 1.00 98.62 171 GLY A O 1
ATOM 1298 N N . ILE A 1 172 ? 3.314 -8.191 9.037 1.00 98.69 172 ILE A N 1
ATOM 1299 C CA . ILE A 1 172 ? 2.137 -8.179 9.913 1.00 98.69 172 ILE A CA 1
ATOM 1300 C C . ILE A 1 172 ? 2.530 -8.774 11.259 1.00 98.69 172 ILE A C 1
ATOM 1302 O O . ILE A 1 172 ? 3.128 -9.852 11.319 1.00 98.69 172 ILE A O 1
ATOM 1306 N N . GLU A 1 173 ? 2.205 -8.067 12.331 1.00 98.62 173 GLU A N 1
ATOM 1307 C CA . GLU A 1 173 ? 2.473 -8.448 13.714 1.00 98.62 173 GLU A CA 1
ATOM 1308 C C . GLU A 1 173 ? 1.190 -8.386 14.537 1.00 98.62 173 GLU A C 1
ATOM 1310 O O . GLU A 1 173 ? 0.289 -7.596 14.259 1.00 98.62 173 GLU A O 1
ATOM 1315 N N . ASN A 1 174 ? 1.104 -9.214 15.572 1.00 97.31 174 ASN A N 1
ATOM 1316 C CA . ASN A 1 174 ? 0.079 -9.062 16.597 1.00 97.31 174 ASN A CA 1
ATOM 1317 C C . ASN A 1 174 ? 0.474 -7.971 17.615 1.00 97.31 174 ASN A C 1
ATOM 1319 O O . ASN A 1 174 ? 1.606 -7.487 17.638 1.00 97.31 174 ASN A O 1
ATOM 1323 N N . ALA A 1 175 ? -0.450 -7.620 18.510 1.00 91.31 175 ALA A N 1
ATOM 1324 C CA . ALA A 1 175 ? -0.250 -6.582 19.522 1.00 91.31 175 ALA A CA 1
ATOM 1325 C C . ALA A 1 175 ? 0.917 -6.823 20.506 1.00 91.31 175 ALA A C 1
ATOM 1327 O O . ALA A 1 175 ? 1.358 -5.876 21.152 1.00 91.31 175 ALA A O 1
ATOM 1328 N N . SER A 1 176 ? 1.425 -8.055 20.645 1.00 93.38 176 SER A N 1
ATOM 1329 C CA . SER A 1 176 ? 2.591 -8.360 21.489 1.00 93.38 176 SER A CA 1
ATOM 1330 C C . SER A 1 176 ? 3.922 -8.363 20.724 1.00 93.38 176 SER A C 1
ATOM 1332 O O . SER A 1 176 ? 4.948 -8.728 21.296 1.00 93.38 176 SER A O 1
ATOM 1334 N N . GLY A 1 177 ? 3.922 -7.960 19.446 1.00 93.69 177 GLY A N 1
ATOM 1335 C CA . GLY A 1 177 ? 5.104 -7.962 18.575 1.00 93.69 177 GLY A CA 1
ATOM 1336 C C . GLY A 1 177 ? 5.435 -9.336 17.981 1.00 93.69 177 GLY A C 1
ATOM 1337 O O . GLY A 1 177 ? 6.501 -9.532 17.398 1.00 93.69 177 GLY A O 1
ATOM 1338 N N . GLY A 1 178 ? 4.539 -10.314 18.127 1.00 97.50 178 GLY A N 1
ATOM 1339 C CA . GLY A 1 178 ? 4.658 -11.614 17.480 1.00 97.50 178 GLY A CA 1
ATOM 1340 C C . GLY A 1 178 ? 4.414 -11.501 15.977 1.00 97.50 178 GLY A C 1
ATOM 1341 O O . GLY A 1 178 ? 3.381 -10.996 15.541 1.00 97.50 178 GLY A O 1
ATOM 1342 N N . VAL A 1 179 ? 5.357 -11.998 15.179 1.00 98.06 179 VAL A N 1
ATOM 1343 C CA . VAL A 1 179 ? 5.281 -11.974 13.714 1.00 98.06 179 VAL A CA 1
ATOM 1344 C C . VAL A 1 179 ? 4.224 -12.959 13.215 1.00 98.06 179 VAL A C 1
ATOM 1346 O O . VAL A 1 179 ? 4.312 -14.154 13.490 1.00 98.06 179 VAL A O 1
ATOM 1349 N N . LEU A 1 180 ? 3.257 -12.456 12.448 1.00 98.00 180 LEU A N 1
ATOM 1350 C CA . LEU A 1 180 ? 2.219 -13.254 11.789 1.00 98.00 180 LEU A CA 1
ATOM 1351 C C . LEU A 1 180 ? 2.539 -13.477 10.308 1.00 98.00 180 LEU A C 1
ATOM 1353 O O . LEU A 1 180 ? 2.404 -14.589 9.807 1.00 98.00 180 LEU A O 1
ATOM 1357 N N . VAL A 1 181 ? 2.989 -12.426 9.614 1.00 98.25 181 VAL A N 1
ATOM 1358 C CA . VAL A 1 181 ? 3.365 -12.478 8.193 1.00 98.25 181 VAL A CA 1
ATOM 1359 C C . VAL A 1 181 ? 4.666 -11.717 7.968 1.00 98.25 181 VAL A C 1
ATOM 1361 O O . VAL A 1 181 ? 4.893 -10.634 8.526 1.00 98.25 181 VAL A O 1
ATOM 1364 N N . ARG A 1 182 ? 5.513 -12.293 7.113 1.00 98.25 182 ARG A N 1
ATOM 1365 C CA . ARG A 1 182 ? 6.638 -11.624 6.463 1.00 98.25 182 ARG A CA 1
ATOM 1366 C C . ARG A 1 182 ? 6.670 -12.028 5.006 1.00 98.25 182 ARG A C 1
ATOM 1368 O O . ARG A 1 182 ? 6.763 -13.210 4.694 1.00 98.25 182 ARG A O 1
ATOM 1375 N N . GLU A 1 183 ? 6.624 -11.035 4.143 1.00 97.75 183 GLU A N 1
ATOM 1376 C CA . GLU A 1 183 ? 6.670 -11.210 2.704 1.00 97.75 183 GLU A CA 1
ATOM 1377 C C . GLU A 1 183 ? 7.597 -10.141 2.112 1.00 97.75 183 GLU A C 1
ATOM 1379 O O . GLU A 1 183 ? 7.797 -9.062 2.686 1.00 97.75 183 GLU A O 1
ATOM 1384 N N . ARG A 1 184 ? 8.258 -10.501 1.011 1.00 97.75 184 ARG A N 1
ATOM 1385 C CA . ARG A 1 184 ? 9.045 -9.566 0.218 1.00 97.75 184 ARG A CA 1
ATOM 1386 C C . ARG A 1 184 ? 8.982 -9.943 -1.254 1.00 97.75 184 ARG A C 1
ATOM 1388 O O . ARG A 1 184 ? 9.572 -10.949 -1.656 1.00 97.75 184 ARG A O 1
ATOM 1395 N N . THR A 1 185 ? 8.410 -9.057 -2.053 1.00 96.81 185 THR A N 1
ATOM 1396 C CA . THR A 1 185 ? 8.359 -9.170 -3.505 1.00 96.81 185 THR A CA 1
ATOM 1397 C C . THR A 1 185 ? 9.422 -8.265 -4.091 1.00 96.81 185 THR A C 1
ATOM 1399 O O . THR A 1 185 ? 9.316 -7.040 -4.058 1.00 96.81 185 THR A O 1
ATOM 1402 N N . ARG A 1 186 ? 10.474 -8.877 -4.643 1.00 97.12 186 ARG A N 1
ATOM 1403 C CA . ARG A 1 186 ? 11.570 -8.158 -5.294 1.00 97.12 186 ARG A CA 1
ATOM 1404 C C . ARG A 1 186 ? 11.689 -8.570 -6.754 1.00 97.12 186 ARG A C 1
ATOM 1406 O O . ARG A 1 186 ? 12.157 -9.668 -7.052 1.00 97.12 186 ARG A O 1
ATOM 1413 N N . LEU A 1 187 ? 11.317 -7.652 -7.642 1.00 97.25 187 LEU A N 1
ATOM 1414 C CA . LEU A 1 187 ? 11.326 -7.819 -9.091 1.00 97.25 187 LEU A CA 1
ATOM 1415 C C . LEU A 1 187 ? 12.427 -6.949 -9.705 1.00 97.25 187 LEU A C 1
ATOM 1417 O O . LEU A 1 187 ? 12.391 -5.720 -9.618 1.00 97.25 187 LEU A O 1
ATOM 1421 N N . ARG A 1 188 ? 13.414 -7.586 -10.335 1.00 97.12 188 ARG A N 1
ATOM 1422 C CA . ARG A 1 188 ? 14.566 -6.939 -10.978 1.00 97.12 188 ARG A CA 1
ATOM 1423 C C . ARG A 1 188 ? 14.813 -7.558 -12.353 1.00 97.12 188 ARG A C 1
ATOM 1425 O O . ARG A 1 188 ? 15.563 -8.531 -12.442 1.00 97.12 188 ARG A O 1
ATOM 1432 N N . PRO A 1 189 ? 14.259 -6.984 -13.432 1.00 96.06 189 PRO A N 1
ATOM 1433 C CA . PRO A 1 189 ? 14.403 -7.539 -14.778 1.00 96.06 189 PRO A CA 1
ATOM 1434 C C . PRO A 1 189 ? 15.854 -7.725 -15.236 1.00 96.06 189 PRO A C 1
ATOM 1436 O O . PRO A 1 189 ? 16.174 -8.686 -15.922 1.00 96.06 189 PRO A O 1
ATOM 1439 N N . GLY A 1 190 ? 16.769 -6.847 -14.806 1.00 94.06 190 GLY A N 1
ATOM 1440 C CA . GLY A 1 190 ? 18.195 -6.982 -15.131 1.00 94.06 190 GLY A CA 1
ATOM 1441 C C . GLY A 1 190 ? 18.898 -8.174 -14.463 1.00 94.06 190 GLY A C 1
ATOM 1442 O O . GLY A 1 190 ? 20.062 -8.422 -14.757 1.00 94.06 190 GLY A O 1
ATOM 1443 N N . TRP A 1 191 ? 18.233 -8.863 -13.529 1.00 93.56 191 TRP A N 1
ATOM 1444 C CA . TRP A 1 191 ? 18.785 -9.966 -12.731 1.00 93.56 191 TRP A CA 1
ATOM 1445 C C . TRP A 1 191 ? 17.908 -11.229 -12.761 1.00 93.56 191 TRP A C 1
ATOM 1447 O O . TRP A 1 191 ? 18.381 -12.297 -12.383 1.00 93.56 191 TRP A O 1
ATOM 1457 N N . GLN A 1 192 ? 16.641 -11.121 -13.167 1.00 94.69 192 GLN A N 1
ATOM 1458 C CA . GLN A 1 192 ? 15.643 -12.192 -13.146 1.00 94.69 192 GLN A CA 1
ATOM 14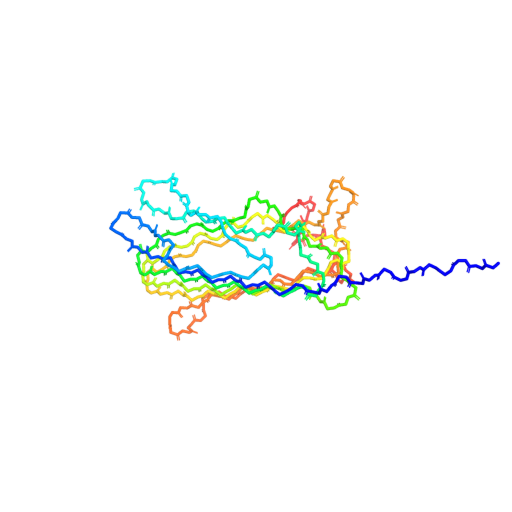59 C C . GLN A 1 192 ? 14.908 -12.255 -14.489 1.00 94.69 192 GLN A C 1
ATOM 1461 O O . GLN A 1 192 ? 14.505 -11.224 -15.028 1.00 94.69 192 GLN A O 1
ATOM 1466 N N . GLN A 1 193 ? 14.647 -13.464 -14.991 1.00 93.62 193 GLN A N 1
ATOM 1467 C CA . GLN A 1 193 ? 13.721 -13.669 -16.106 1.00 93.62 193 GLN A CA 1
ATOM 1468 C C . GLN A 1 193 ? 12.282 -13.657 -15.574 1.00 93.62 193 GLN A C 1
ATOM 1470 O O . GLN A 1 193 ? 11.749 -14.690 -15.178 1.00 93.62 193 GLN A O 1
ATOM 1475 N N . LEU A 1 194 ? 11.669 -12.473 -15.528 1.00 94.88 194 LEU A N 1
ATOM 1476 C CA . LEU A 1 194 ? 10.370 -12.287 -14.870 1.00 94.88 194 LEU A CA 1
ATOM 1477 C C . LEU A 1 194 ? 9.184 -12.926 -15.604 1.00 94.88 194 LEU A C 1
ATOM 1479 O O . LEU A 1 194 ? 8.189 -13.239 -14.962 1.00 94.88 194 LEU A O 1
ATOM 1483 N N . ASP A 1 195 ? 9.305 -13.173 -16.908 1.00 93.19 195 ASP A N 1
ATOM 1484 C CA . ASP A 1 195 ? 8.269 -13.835 -17.719 1.00 93.19 195 ASP A CA 1
ATOM 1485 C C . ASP A 1 195 ? 8.356 -15.377 -17.690 1.00 93.19 195 ASP A C 1
ATOM 1487 O O . ASP A 1 195 ? 7.737 -16.073 -18.489 1.00 93.19 195 ASP A O 1
ATOM 1491 N N . GLY A 1 196 ? 9.194 -15.932 -16.810 1.00 91.94 196 GLY A N 1
ATOM 1492 C CA . GLY A 1 196 ? 9.382 -17.374 -16.672 1.00 91.94 196 GLY A CA 1
ATOM 1493 C C . GLY A 1 196 ? 8.394 -18.047 -15.705 1.00 91.94 196 GLY A C 1
ATOM 1494 O O . GLY A 1 196 ? 7.664 -17.359 -14.984 1.00 91.94 196 GLY A O 1
ATOM 1495 N N . PRO A 1 197 ? 8.417 -19.395 -15.648 1.00 90.56 197 PRO A N 1
ATOM 1496 C CA . PRO A 1 197 ? 7.732 -20.196 -14.631 1.00 90.56 197 PRO A CA 1
ATOM 1497 C C . PRO A 1 197 ? 7.999 -19.725 -13.196 1.00 90.56 197 PRO A C 1
ATOM 1499 O O . PRO A 1 197 ? 9.141 -19.430 -12.840 1.00 90.56 197 PRO A O 1
ATOM 1502 N N . GLY A 1 198 ? 6.956 -19.689 -12.369 1.00 87.25 198 GLY A N 1
ATOM 1503 C CA . GLY A 1 198 ? 6.990 -19.260 -10.970 1.00 87.25 198 GLY A CA 1
ATOM 1504 C C . GLY A 1 198 ? 6.948 -17.744 -10.755 1.00 87.25 198 GLY A C 1
ATOM 1505 O O . GLY A 1 198 ? 7.055 -17.302 -9.613 1.00 87.25 198 GLY A O 1
ATOM 1506 N N . LEU A 1 199 ? 6.819 -16.956 -11.827 1.00 92.06 199 LEU A N 1
ATOM 1507 C CA . LEU A 1 199 ? 6.661 -15.501 -11.787 1.00 92.06 199 LEU A CA 1
ATOM 1508 C C . LEU A 1 199 ? 5.460 -15.095 -12.651 1.00 92.06 199 LEU A C 1
ATOM 1510 O O . LEU A 1 199 ? 4.342 -15.496 -12.345 1.00 92.06 199 LEU A O 1
ATOM 1514 N N . PHE A 1 200 ? 5.656 -14.303 -13.709 1.00 93.19 200 PHE A N 1
ATOM 1515 C CA . PHE A 1 200 ? 4.533 -13.810 -14.505 1.00 93.19 200 PHE A CA 1
ATOM 1516 C C . PHE A 1 200 ? 3.985 -14.841 -15.489 1.00 93.19 200 PHE A C 1
ATOM 1518 O O . PHE A 1 200 ? 2.815 -14.734 -15.812 1.00 93.19 200 PHE A O 1
ATOM 1525 N N . GLU A 1 201 ? 4.764 -15.815 -15.975 1.00 91.94 201 GLU A N 1
ATOM 1526 C CA . GLU A 1 201 ? 4.278 -16.875 -16.887 1.00 91.94 201 GLU A CA 1
ATOM 1527 C C . GLU A 1 201 ? 3.402 -16.382 -18.068 1.00 91.94 201 GLU A C 1
ATOM 1529 O O . GLU A 1 201 ? 2.424 -17.028 -18.447 1.00 91.94 201 GLU A O 1
ATOM 1534 N N . GLY A 1 202 ? 3.703 -15.216 -18.652 1.00 87.88 202 GLY A N 1
ATOM 1535 C CA . GLY A 1 202 ? 2.896 -14.599 -19.712 1.00 87.88 202 GLY A CA 1
ATOM 1536 C C . GLY A 1 202 ? 1.614 -13.884 -19.250 1.00 87.88 202 GLY A C 1
ATOM 1537 O O . GLY A 1 202 ? 0.917 -13.277 -20.074 1.00 87.88 202 GLY A O 1
ATOM 1538 N N . TYR A 1 203 ? 1.286 -13.906 -17.955 1.00 91.75 203 TYR A N 1
ATOM 1539 C CA . TYR A 1 203 ? 0.199 -13.128 -17.363 1.00 91.75 203 TYR A CA 1
ATOM 1540 C C . TYR A 1 203 ? 0.559 -11.643 -17.250 1.00 91.75 203 TYR A C 1
ATOM 1542 O O . TYR A 1 203 ? 1.714 -11.222 -17.268 1.00 91.75 203 TYR A O 1
ATOM 1550 N N . ARG A 1 204 ? -0.480 -10.806 -17.172 1.00 87.88 204 ARG A N 1
ATOM 1551 C CA . ARG A 1 204 ? -0.345 -9.343 -17.262 1.00 87.88 204 ARG A CA 1
ATOM 1552 C C . ARG A 1 204 ? -0.249 -8.638 -15.916 1.00 87.88 204 ARG A C 1
ATOM 1554 O O . ARG A 1 204 ? -0.025 -7.432 -15.914 1.00 87.88 204 ARG A O 1
ATOM 1561 N N . TYR A 1 205 ? -0.444 -9.358 -14.820 1.00 90.44 205 TYR A N 1
ATOM 1562 C CA . TYR A 1 205 ? -0.410 -8.837 -13.462 1.00 90.44 205 TYR A CA 1
ATOM 1563 C C . TYR A 1 205 ? 0.041 -9.953 -12.528 1.00 90.44 205 TYR A C 1
ATOM 1565 O O . TYR A 1 205 ? -0.341 -11.106 -12.740 1.00 90.44 205 TYR A O 1
ATOM 1573 N N . LEU A 1 206 ? 0.850 -9.574 -11.545 1.00 88.44 206 LEU A N 1
ATOM 1574 C CA . LEU A 1 206 ? 1.177 -10.375 -10.374 1.00 88.44 206 LEU A CA 1
ATOM 1575 C C . LEU A 1 206 ? 0.387 -9.828 -9.186 1.00 88.44 206 LEU A C 1
ATOM 1577 O O . LEU A 1 206 ? 0.338 -8.576 -9.074 1.00 88.44 206 LEU A O 1
#

InterPro domains:
  IPR002669 Urease accessory protein UreD [MF_01384] (14-204)
  IPR002669 Urease accessory protein UreD [PF01774] (57-204)
  IPR002669 Urease accessory protein UreD [PTHR33643] (14-190)

Organism: NCBI:txid1670608

Nearest PDB structures (foldseek):
  4hi0-assembly1_D  TM=9.515E-01  e=4.296E-15  Helicobacter pylori 26695
  8hc1-assembly1_G  TM=9.046E-01  e=6.508E-16  Helicobacter pylori 26695
  8hcn-assembly1_D  TM=9.573E-01  e=6.697E-15  Klebsiella pneumoniae
  7ddb-assembly2_B  TM=1.750E-01  e=3.387E+00  Typhula ishikariensis

Foldseek 3Di:
DDDDDPDDDPDDAAEKEWAWEWEDDPQAIAGPDIDIDPQWDKDGFDQPDRSHETEIAIDGPPQAHEAPHEYEYEYEYEALHHYEYEHPDEHEFDAHPDHAHEYEYEYEYEHLYEYEDYYDAYAYAANHGYEYEYEYEDYHNYYYHHDYKYFQHPVVVVDGVRYAKDWYWYWYAYPVRHTDDTDIDIRGSVVDPQCDPPHCVVPGMD

Solvent-accessible surface area (backbone atoms only — not comparable to full-atom values): 10523 Å² total; per-residue (Å²): 135,84,83,76,80,75,81,74,80,76,79,76,58,51,62,20,33,34,40,40,32,31,35,49,51,97,70,29,27,41,82,73,42,81,50,64,33,64,54,34,46,69,53,79,67,41,69,91,55,93,76,20,39,25,38,32,40,50,42,53,87,74,76,46,48,45,34,43,19,39,35,40,38,39,42,36,31,33,55,62,8,34,36,36,41,28,34,93,53,64,42,35,31,37,52,33,94,69,53,50,17,37,40,38,39,43,36,40,30,28,41,48,6,37,39,37,39,51,47,44,38,35,33,40,26,58,40,8,27,40,38,38,41,38,40,36,39,31,27,65,78,33,46,77,47,80,54,80,38,40,34,53,23,48,59,96,75,79,35,62,57,52,26,51,32,40,36,42,33,42,39,33,26,38,76,86,70,49,78,76,45,80,49,71,54,73,50,35,44,90,82,40,78,55,65,33,88,98,62,35,60,79,53,74,60,82

Secondary structure (DSSP, 8-state):
-----PPP-PPPPPEEEEEEEEEE-SSSEEEEEEEEETT-EEPPPB--STT--EEEEEE-TTSSB-TT-EEEEEEEE-TT-EEEEE-SS-EEE-B-SSSPEEEEEEEEE-TT-EEEEEPPPEEEPTTBEEEEEEEEEE-TT-EEEE---B-SS-GGGT--S-SSEEEEEEEEEETTS-EEEEEEEEE-TTTS-TTSTTTTTT-S--